Protein AF-0000000074036285 (afdb_homodimer)

pLDDT: mean 91.6, std 10.49, range [33.53, 98.56]

Foldseek 3Di:
DEEEEEALDPVVQVVCCVVVVVVVYRYHYYNHLVRSVVVDAPPHPYYHYAQDHPDHGPVNSVVVVCLQPRHRHDAAEAEEQDDDPVVQVVCVVVPHPYYDHPPDDPCVVVVVVVVRNNHDPD/DEEEEEALDPVVLVVCCVVVVVVVYRYHYYNDLVRSVVVDAPPHPYYHYAQDHPDHGPVNSVVVVCLQPRHRHDAAEAEEQDDDPVVQVVCVVVPHPYYDHPPDDPVVVVVVCVVRNNHDPD

Structure (mmCIF, N/CA/C/O backbone):
data_AF-0000000074036285-model_v1
#
loop_
_entity.id
_entity.type
_entity.pdbx_description
1 polymer 'Response regulator receiver protein'
#
loop_
_atom_site.group_PDB
_atom_site.id
_atom_site.type_symbol
_atom_site.label_atom_id
_atom_site.label_alt_id
_atom_site.label_comp_id
_atom_site.label_asym_id
_atom_site.label_entity_id
_atom_site.label_seq_id
_atom_site.pdbx_PDB_ins_code
_atom_site.Cartn_x
_atom_site.Cartn_y
_atom_site.Cartn_z
_atom_site.occupancy
_atom_site.B_iso_or_equiv
_atom_site.auth_seq_id
_atom_site.auth_comp_id
_atom_site.auth_asym_id
_atom_site.auth_atom_id
_atom_site.pdbx_PDB_model_num
ATOM 1 N N . MET A 1 1 ? 6.273 -5.953 -18.062 1 93.44 1 MET A N 1
ATOM 2 C CA . MET A 1 1 ? 6.383 -5.875 -16.609 1 93.44 1 MET A CA 1
ATOM 3 C C . MET A 1 1 ? 6.965 -7.164 -16.031 1 93.44 1 MET A C 1
ATOM 5 O O . MET A 1 1 ? 6.855 -8.227 -16.641 1 93.44 1 MET A O 1
ATOM 9 N N . ARG A 1 2 ? 7.672 -7.004 -14.945 1 95.94 2 ARG A N 1
ATOM 10 C CA . ARG A 1 2 ? 8.117 -8.156 -14.172 1 95.94 2 ARG A CA 1
ATOM 11 C C . ARG A 1 2 ? 7.117 -8.5 -13.07 1 95.94 2 ARG A C 1
ATOM 13 O O . ARG A 1 2 ? 6.836 -7.668 -12.211 1 95.94 2 ARG A O 1
ATOM 20 N N . ILE A 1 3 ? 6.555 -9.734 -13.109 1 97.94 3 ILE A N 1
ATOM 21 C CA . ILE A 1 3 ? 5.449 -10.086 -12.227 1 97.94 3 ILE A CA 1
ATOM 22 C C . ILE A 1 3 ? 5.82 -11.32 -11.406 1 97.94 3 ILE A C 1
ATOM 24 O O . ILE A 1 3 ? 6.359 -12.297 -11.945 1 97.94 3 ILE A O 1
ATOM 28 N N . LEU A 1 4 ? 5.641 -11.258 -10.141 1 98.19 4 LEU A N 1
ATOM 29 C CA . LEU A 1 4 ? 5.773 -12.422 -9.258 1 98.19 4 LEU A CA 1
ATOM 30 C C . LEU A 1 4 ? 4.406 -13.023 -8.953 1 98.19 4 LEU A C 1
ATOM 32 O O . LEU A 1 4 ? 3.566 -12.383 -8.32 1 98.19 4 LEU A O 1
ATOM 36 N N . ALA A 1 5 ? 4.172 -14.234 -9.422 1 98.56 5 ALA A N 1
ATOM 37 C CA . ALA A 1 5 ? 2.922 -14.961 -9.195 1 98.56 5 ALA A CA 1
ATOM 38 C C . ALA A 1 5 ? 3.113 -16.078 -8.18 1 98.56 5 ALA A C 1
ATOM 40 O O . ALA A 1 5 ? 3.928 -16.984 -8.383 1 98.56 5 ALA A O 1
ATOM 41 N N . VAL A 1 6 ? 2.275 -16.016 -7.129 1 98.19 6 VAL A N 1
ATOM 42 C CA . VAL A 1 6 ? 2.477 -16.906 -5.992 1 98.19 6 VAL A CA 1
ATOM 43 C C . VAL A 1 6 ? 1.205 -17.719 -5.738 1 98.19 6 VAL A C 1
ATOM 45 O O . VAL A 1 6 ? 0.151 -17.156 -5.445 1 98.19 6 VAL A O 1
ATOM 48 N N . ASP A 1 7 ? 1.34 -18.984 -5.859 1 97.81 7 ASP A N 1
ATOM 49 C CA . ASP A 1 7 ? 0.226 -19.906 -5.652 1 97.81 7 ASP A CA 1
ATOM 50 C C . ASP A 1 7 ? 0.727 -21.312 -5.391 1 97.81 7 ASP A C 1
ATOM 52 O O . ASP A 1 7 ? 1.668 -21.781 -6.039 1 97.81 7 ASP A O 1
ATOM 56 N N . ASP A 1 8 ? 0.048 -22 -4.492 1 96.44 8 ASP A N 1
ATOM 57 C CA . ASP A 1 8 ? 0.537 -23.344 -4.215 1 96.44 8 ASP A CA 1
ATOM 58 C C . ASP A 1 8 ? -0.021 -24.344 -5.223 1 96.44 8 ASP A C 1
ATOM 60 O O . ASP A 1 8 ? 0.464 -25.484 -5.316 1 96.44 8 ASP A O 1
ATOM 64 N N . SER A 1 9 ? -1.015 -24 -5.984 1 96.31 9 SER A N 1
ATOM 65 C CA . SER A 1 9 ? -1.559 -24.844 -7.043 1 96.31 9 SER A CA 1
ATOM 66 C C . SER A 1 9 ? -0.713 -24.75 -8.312 1 96.31 9 SER A C 1
ATOM 68 O O . SER A 1 9 ? -0.588 -23.672 -8.906 1 96.31 9 SER A O 1
ATOM 70 N N . VAL A 1 10 ? -0.21 -25.875 -8.703 1 97.06 10 VAL A N 1
ATOM 71 C CA . VAL A 1 10 ? 0.588 -25.938 -9.922 1 97.06 10 VAL A CA 1
ATOM 72 C C . VAL A 1 10 ? -0.24 -25.438 -11.109 1 97.06 10 VAL A C 1
ATOM 74 O O . VAL A 1 10 ? 0.247 -24.672 -11.938 1 97.06 10 VAL A O 1
ATOM 77 N N . SER A 1 11 ? -1.442 -25.922 -11.109 1 97.56 11 SER A N 1
ATOM 78 C CA . SER A 1 11 ? -2.332 -25.531 -12.203 1 97.56 11 SER A CA 1
ATOM 79 C C . SER A 1 11 ? -2.529 -24.031 -12.25 1 97.56 11 SER A C 1
ATOM 81 O O . SER A 1 11 ? -2.521 -23.422 -13.328 1 97.56 11 SER A O 1
ATOM 83 N N . MET A 1 12 ? -2.662 -23.406 -11.125 1 97.25 12 MET A N 1
ATOM 84 C CA . MET A 1 12 ? -2.883 -21.953 -11.078 1 97.25 12 MET A CA 1
ATOM 85 C C . MET A 1 12 ? -1.633 -21.203 -11.508 1 97.25 12 MET A C 1
ATOM 87 O O . MET A 1 12 ? -1.723 -20.219 -12.242 1 97.25 12 MET A O 1
ATOM 91 N N . ARG A 1 13 ? -0.497 -21.625 -11.078 1 98.06 13 ARG A N 1
ATOM 92 C CA . ARG A 1 13 ? 0.747 -20.984 -11.508 1 98.06 13 ARG A CA 1
ATOM 93 C C . ARG A 1 13 ? 0.902 -21.062 -13.023 1 98.06 13 ARG A C 1
ATOM 95 O O . ARG A 1 13 ? 1.308 -20.078 -13.656 1 98.06 13 ARG A O 1
ATOM 102 N N . GLN A 1 14 ? 0.54 -22.156 -13.555 1 98 14 GLN A N 1
ATOM 103 C CA . GLN A 1 14 ? 0.635 -22.328 -15 1 98 14 GLN A CA 1
ATOM 104 C C . GLN A 1 14 ? -0.348 -21.422 -15.734 1 98 14 GLN A C 1
ATOM 106 O O . GLN A 1 14 ? -0.009 -20.828 -16.766 1 98 14 GLN A O 1
ATOM 111 N N . THR A 1 15 ? -1.541 -21.438 -15.227 1 97.88 15 THR A N 1
ATOM 112 C CA . THR A 1 15 ? -2.562 -20.594 -15.82 1 97.88 15 THR A CA 1
ATOM 113 C C . THR A 1 15 ? -2.111 -19.125 -15.82 1 97.88 15 THR A C 1
ATOM 115 O O . THR A 1 15 ? -2.176 -18.453 -16.859 1 97.88 15 THR A O 1
ATOM 118 N N . LEU A 1 16 ? -1.632 -18.609 -14.703 1 98.25 16 LEU A N 1
ATOM 119 C CA . LEU A 1 16 ? -1.172 -17.234 -14.594 1 98.25 16 LEU A CA 1
ATOM 120 C C . LEU A 1 16 ? -0 -16.984 -15.539 1 98.25 16 LEU A C 1
ATOM 122 O O . LEU A 1 16 ? 0.048 -15.945 -16.203 1 98.25 16 LEU A O 1
ATOM 126 N N . ALA A 1 17 ? 0.918 -17.906 -15.531 1 98.19 17 ALA A N 1
ATOM 127 C CA . ALA A 1 17 ? 2.068 -17.781 -16.422 1 98.19 17 ALA A CA 1
ATOM 128 C C . ALA A 1 17 ? 1.623 -17.656 -17.875 1 98.19 17 ALA A C 1
ATOM 130 O O . ALA A 1 17 ? 2.105 -16.797 -18.609 1 98.19 17 ALA A O 1
ATOM 131 N N . MET A 1 18 ? 0.739 -18.484 -18.266 1 97.62 18 MET A N 1
ATOM 132 C CA . MET A 1 18 ? 0.256 -18.516 -19.641 1 97.62 18 MET A CA 1
ATOM 133 C C . MET A 1 18 ? -0.444 -17.203 -20 1 97.62 18 MET A C 1
ATOM 135 O O . MET A 1 18 ? -0.119 -16.562 -21 1 97.62 18 MET A O 1
ATOM 139 N N . VAL A 1 19 ? -1.366 -16.812 -19.188 1 97.38 19 VAL A N 1
ATOM 140 C CA . VAL A 1 19 ? -2.186 -15.633 -19.438 1 97.38 19 VAL A CA 1
ATOM 141 C C . VAL A 1 19 ? -1.3 -14.391 -19.469 1 97.38 19 VAL A C 1
ATOM 143 O O . VAL A 1 19 ? -1.399 -13.578 -20.406 1 97.38 19 VAL A O 1
ATOM 146 N N . LEU A 1 20 ? -0.378 -14.25 -18.547 1 98 20 LEU A N 1
ATOM 147 C CA . LEU A 1 20 ? 0.392 -13.016 -18.391 1 98 20 LEU A CA 1
ATOM 148 C C . LEU A 1 20 ? 1.557 -12.984 -19.375 1 98 20 LEU A C 1
ATOM 150 O O . LEU A 1 20 ? 1.91 -11.922 -19.891 1 98 20 LEU A O 1
ATOM 154 N N . SER A 1 21 ? 2.148 -14.133 -19.609 1 97.62 21 SER A N 1
ATOM 155 C CA . SER A 1 21 ? 3.189 -14.18 -20.625 1 97.62 21 SER A CA 1
ATOM 156 C C . SER A 1 21 ? 2.627 -13.875 -22 1 97.62 21 SER A C 1
ATOM 158 O O . SER A 1 21 ? 3.307 -13.273 -22.844 1 97.62 21 SER A O 1
ATOM 160 N N . GLY A 1 22 ? 1.417 -14.344 -22.203 1 96.62 22 GLY A N 1
ATOM 161 C CA . GLY A 1 22 ? 0.739 -14.039 -23.453 1 96.62 22 GLY A CA 1
ATOM 162 C C . GLY A 1 22 ? 0.562 -12.555 -23.688 1 96.62 22 GLY A C 1
ATOM 163 O O . GLY A 1 22 ? 0.387 -12.109 -24.828 1 96.62 22 GLY A O 1
ATOM 164 N N . GLU A 1 23 ? 0.583 -11.812 -22.641 1 95.94 23 GLU A N 1
ATOM 165 C CA . GLU A 1 23 ? 0.499 -10.352 -22.703 1 95.94 23 GLU A CA 1
ATOM 166 C C . GLU A 1 23 ? 1.887 -9.719 -22.672 1 95.94 23 GLU A C 1
ATOM 168 O O . GLU A 1 23 ? 2.02 -8.523 -22.406 1 95.94 23 GLU A O 1
ATOM 173 N N . ASN A 1 24 ? 2.906 -10.562 -22.797 1 96.62 24 ASN A N 1
ATOM 174 C CA . ASN A 1 24 ? 4.305 -10.164 -22.938 1 96.62 24 ASN A CA 1
ATOM 175 C C . ASN A 1 24 ? 4.883 -9.68 -21.609 1 96.62 24 ASN A C 1
ATOM 177 O O . ASN A 1 24 ? 5.691 -8.75 -21.594 1 96.62 24 ASN A O 1
ATOM 181 N N . HIS A 1 25 ? 4.457 -10.195 -20.516 1 97.31 25 HIS A N 1
ATOM 182 C CA . HIS A 1 25 ? 5.062 -9.938 -19.219 1 97.31 25 HIS A CA 1
ATOM 183 C C . HIS A 1 25 ? 6.094 -11.008 -18.859 1 97.31 25 HIS A C 1
ATOM 185 O O . HIS A 1 25 ? 6.031 -12.125 -19.375 1 97.31 25 HIS A O 1
ATOM 191 N N . ASP A 1 26 ? 7.074 -10.578 -18.141 1 98 26 ASP A N 1
ATOM 192 C CA . ASP A 1 26 ? 8.047 -11.5 -17.578 1 98 26 ASP A CA 1
ATOM 193 C C . ASP A 1 26 ? 7.555 -12.062 -16.234 1 98 26 ASP A C 1
ATOM 195 O O . ASP A 1 26 ? 7.578 -11.367 -15.227 1 98 26 ASP A O 1
ATOM 199 N N . VAL A 1 27 ? 7.129 -13.344 -16.266 1 98.44 27 VAL A N 1
ATOM 200 C CA . VAL A 1 27 ? 6.418 -13.898 -15.109 1 98.44 27 VAL A CA 1
ATOM 201 C C . VAL A 1 27 ? 7.332 -14.859 -14.352 1 98.44 27 VAL A C 1
ATOM 203 O O . VAL A 1 27 ? 7.922 -15.766 -14.945 1 98.44 27 VAL A O 1
ATOM 206 N N . HIS A 1 28 ? 7.508 -14.617 -13.094 1 98.56 28 HIS A N 1
ATOM 207 C CA . HIS A 1 28 ? 8.188 -15.508 -12.156 1 98.56 28 HIS A CA 1
ATOM 208 C C . HIS A 1 28 ? 7.195 -16.125 -11.18 1 98.56 28 HIS A C 1
ATOM 210 O O . HIS A 1 28 ? 6.32 -15.438 -10.648 1 98.56 28 HIS A O 1
ATOM 216 N N . VAL A 1 29 ? 7.359 -17.438 -10.938 1 98.31 29 VAL A N 1
ATOM 217 C CA . VAL A 1 29 ? 6.352 -18.125 -10.133 1 98.31 29 VAL A CA 1
ATOM 218 C C . VAL A 1 29 ? 6.992 -18.6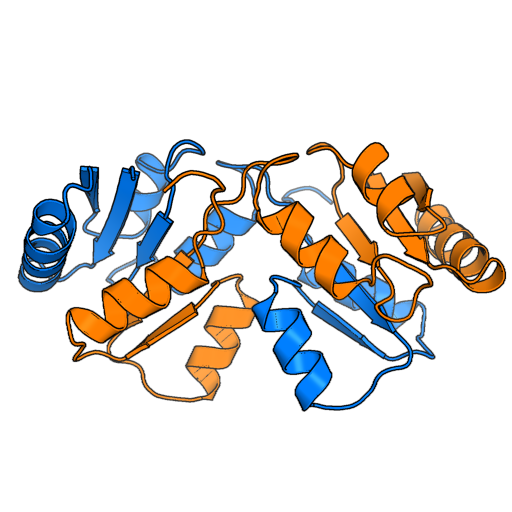56 -8.852 1 98.31 29 VAL A C 1
ATOM 220 O O . VAL A 1 29 ? 8.164 -19.031 -8.844 1 98.31 29 VAL A O 1
ATOM 223 N N . ALA A 1 30 ? 6.23 -18.641 -7.816 1 97.62 30 ALA A N 1
ATOM 224 C CA . ALA A 1 30 ? 6.594 -19.234 -6.531 1 97.62 30 ALA A CA 1
ATOM 225 C C . ALA A 1 30 ? 5.465 -20.109 -5.992 1 97.62 30 ALA A C 1
ATOM 227 O O . ALA A 1 30 ? 4.285 -19.766 -6.133 1 97.62 30 ALA A O 1
ATOM 228 N N . ALA A 1 31 ? 5.84 -21.188 -5.273 1 96.69 31 ALA A N 1
ATOM 229 C CA . ALA A 1 31 ? 4.84 -22.172 -4.863 1 96.69 31 ALA A CA 1
ATOM 230 C C . ALA A 1 31 ? 4.398 -21.938 -3.42 1 96.69 31 ALA A C 1
ATOM 232 O O . ALA A 1 31 ? 3.512 -22.625 -2.916 1 96.69 31 ALA A O 1
ATOM 233 N N . ASP A 1 32 ? 5.047 -21.016 -2.777 1 95.81 32 ASP A N 1
ATOM 234 C CA . ASP A 1 32 ? 4.676 -20.672 -1.41 1 95.81 32 ASP A CA 1
ATOM 235 C C . ASP A 1 32 ? 5.25 -19.312 -1.018 1 95.81 32 ASP A C 1
ATOM 237 O O . ASP A 1 32 ? 5.996 -18.703 -1.787 1 95.81 32 ASP A O 1
ATOM 241 N N . GLY A 1 33 ? 4.875 -18.844 0.194 1 95 33 GLY A N 1
ATOM 242 C CA . GLY A 1 33 ? 5.277 -17.516 0.667 1 95 33 GLY A CA 1
ATOM 243 C C . GLY A 1 33 ? 6.777 -17.391 0.874 1 95 33 GLY A C 1
ATOM 244 O O . GLY A 1 33 ? 7.359 -16.344 0.588 1 95 33 GLY A O 1
ATOM 245 N N . VAL A 1 34 ? 7.371 -18.469 1.38 1 94.31 34 VAL A N 1
ATOM 246 C CA . VAL A 1 34 ? 8.797 -18.453 1.668 1 94.31 34 VAL A CA 1
ATOM 247 C C . VAL A 1 34 ? 9.586 -18.297 0.368 1 94.31 34 VAL A C 1
ATOM 249 O O . VAL A 1 34 ? 10.484 -17.453 0.267 1 94.31 34 VAL A O 1
ATOM 252 N N . ALA A 1 35 ? 9.234 -19.078 -0.587 1 95.75 35 ALA A N 1
ATOM 253 C CA . ALA A 1 35 ? 9.875 -18.984 -1.896 1 95.75 35 ALA A CA 1
ATOM 254 C C . ALA A 1 35 ? 9.68 -17.609 -2.508 1 95.75 35 ALA A C 1
ATOM 256 O O . ALA A 1 35 ? 10.602 -17.031 -3.098 1 95.75 35 ALA A O 1
ATOM 257 N N . ALA A 1 36 ? 8.453 -17.062 -2.383 1 96.56 36 ALA A N 1
ATOM 258 C CA . ALA A 1 36 ? 8.133 -15.75 -2.914 1 96.56 36 ALA A CA 1
ATOM 259 C C . ALA A 1 36 ? 9 -14.672 -2.273 1 96.56 36 ALA A C 1
ATOM 261 O O . ALA A 1 36 ? 9.547 -13.812 -2.967 1 96.56 36 ALA A O 1
ATOM 262 N N . LEU A 1 37 ? 9.18 -14.75 -0.96 1 94.69 37 LEU A N 1
ATOM 263 C CA . LEU A 1 37 ? 9.969 -13.758 -0.241 1 94.69 37 LEU A CA 1
ATOM 264 C C . LEU A 1 37 ? 11.438 -13.828 -0.655 1 94.69 37 LEU A C 1
ATOM 266 O O . LEU A 1 37 ? 12.109 -12.797 -0.759 1 94.69 37 LEU A O 1
ATOM 270 N N . ASN A 1 38 ? 11.898 -15.016 -0.903 1 94.88 38 ASN A N 1
ATOM 271 C CA . ASN A 1 38 ? 13.281 -15.195 -1.339 1 94.88 38 ASN A CA 1
ATOM 272 C C . ASN A 1 38 ? 13.516 -14.602 -2.725 1 94.88 38 ASN A C 1
ATOM 274 O O . ASN A 1 38 ? 14.609 -14.117 -3.02 1 94.88 38 ASN A O 1
ATOM 278 N N . MET A 1 39 ? 12.5 -14.578 -3.516 1 96.25 39 MET A N 1
ATOM 279 C CA . MET A 1 39 ? 12.602 -14.086 -4.887 1 96.25 39 MET A CA 1
ATOM 280 C C . MET A 1 39 ? 12.344 -12.586 -4.945 1 96.25 39 MET A C 1
ATOM 282 O O . MET A 1 39 ? 12.766 -11.914 -5.887 1 96.25 39 MET A O 1
ATOM 286 N N . MET A 1 40 ? 11.641 -12.039 -3.965 1 94.25 40 MET A N 1
ATOM 287 C CA . MET A 1 40 ? 11.094 -10.688 -3.98 1 94.25 40 MET A CA 1
ATOM 288 C C . MET A 1 40 ? 12.219 -9.648 -4.039 1 94.25 40 MET A C 1
ATOM 290 O O . MET A 1 40 ? 13.227 -9.781 -3.34 1 94.25 40 MET A O 1
ATOM 294 N N . ASP A 1 41 ? 12.062 -8.719 -4.887 1 92.19 41 ASP A N 1
ATOM 295 C CA . ASP A 1 41 ? 12.883 -7.512 -4.875 1 92.19 41 ASP A CA 1
ATOM 296 C C . ASP A 1 41 ? 12.109 -6.32 -5.434 1 92.19 41 ASP A C 1
ATOM 298 O O . ASP A 1 41 ? 10.969 -6.461 -5.871 1 92.19 41 ASP A O 1
ATOM 302 N N . CYS A 1 42 ? 12.672 -5.152 -5.441 1 87.06 42 CYS A N 1
ATOM 303 C CA . CYS A 1 42 ? 11.953 -3.924 -5.758 1 87.06 42 CYS A CA 1
ATOM 304 C C . CYS A 1 42 ? 11.828 -3.738 -7.266 1 87.06 42 CYS A C 1
ATOM 306 O O . CYS A 1 42 ? 11.211 -2.777 -7.73 1 87.06 42 CYS A O 1
ATOM 308 N N . ALA A 1 43 ? 12.375 -4.711 -7.953 1 90.5 43 ALA A N 1
ATOM 309 C CA . ALA A 1 43 ? 12.32 -4.594 -9.406 1 90.5 43 ALA A CA 1
ATOM 310 C C . ALA A 1 43 ? 11.016 -5.176 -9.953 1 90.5 43 ALA A C 1
ATOM 312 O O . ALA A 1 43 ? 10.664 -4.953 -11.109 1 90.5 43 ALA A O 1
ATOM 313 N N . PHE A 1 44 ? 10.289 -5.922 -9.156 1 94.44 44 PHE A N 1
ATOM 314 C CA . PHE A 1 44 ? 8.992 -6.406 -9.594 1 94.44 44 PHE A CA 1
ATOM 315 C C . PHE A 1 44 ? 8 -5.258 -9.742 1 94.44 44 PHE A C 1
ATOM 317 O O . PHE A 1 44 ? 7.977 -4.344 -8.906 1 94.44 44 PHE A O 1
ATOM 324 N N . ASP A 1 45 ? 7.219 -5.395 -10.734 1 92.56 45 ASP A N 1
ATOM 325 C CA . ASP A 1 45 ? 6.207 -4.375 -11 1 92.56 45 ASP A CA 1
ATOM 326 C C . ASP A 1 45 ? 4.883 -4.727 -10.32 1 92.56 45 ASP A C 1
ATOM 328 O O . ASP A 1 45 ? 4.031 -3.855 -10.117 1 92.56 45 ASP A O 1
ATOM 332 N N . LEU A 1 46 ? 4.762 -5.984 -10.023 1 96 46 LEU A N 1
ATOM 333 C CA . LEU A 1 46 ? 3.498 -6.488 -9.5 1 96 46 LEU A CA 1
ATOM 334 C C . LEU A 1 46 ? 3.688 -7.852 -8.844 1 96 46 LEU A C 1
ATOM 336 O O . LEU A 1 46 ? 4.43 -8.695 -9.359 1 96 46 LEU A O 1
ATOM 340 N N . VAL A 1 47 ? 2.998 -8.016 -7.746 1 97.06 47 VAL A N 1
ATOM 341 C CA . VAL A 1 47 ? 2.881 -9.328 -7.125 1 97.06 47 VAL A CA 1
ATOM 342 C C . VAL A 1 47 ? 1.425 -9.789 -7.16 1 97.06 47 VAL A C 1
ATOM 344 O O . VAL A 1 47 ? 0.515 -9.008 -6.867 1 97.06 47 VAL A O 1
ATOM 347 N N . ILE A 1 48 ? 1.195 -11.008 -7.598 1 98.31 48 ILE A N 1
ATOM 348 C CA . ILE A 1 48 ? -0.101 -11.672 -7.5 1 98.31 48 ILE A CA 1
ATOM 349 C C . ILE A 1 48 ? 0.009 -12.883 -6.586 1 98.31 48 ILE A C 1
ATOM 351 O O . ILE A 1 48 ? 0.83 -13.773 -6.82 1 98.31 48 ILE A O 1
ATOM 355 N N . THR A 1 49 ? -0.846 -12.898 -5.527 1 98 49 THR A N 1
ATOM 356 C CA . THR A 1 49 ? -0.653 -13.984 -4.57 1 98 49 THR A CA 1
ATOM 357 C C . THR A 1 49 ? -1.995 -14.555 -4.121 1 98 49 THR A C 1
ATOM 359 O O . THR A 1 49 ? -2.967 -13.812 -3.957 1 98 49 THR A O 1
ATOM 362 N N . ASP A 1 50 ? -2.053 -15.859 -3.943 1 97.5 50 ASP A N 1
ATOM 363 C CA . ASP A 1 50 ? -3.141 -16.516 -3.223 1 97.5 50 ASP A CA 1
ATOM 364 C C . ASP A 1 50 ? -3.004 -16.312 -1.716 1 97.5 50 ASP A C 1
ATOM 366 O O . ASP A 1 50 ? -1.919 -15.992 -1.224 1 97.5 50 ASP A O 1
ATOM 370 N N . ILE A 1 51 ? -4.055 -16.438 -0.99 1 94.75 51 ILE A N 1
ATOM 371 C CA . ILE A 1 51 ? -3.939 -16.359 0.462 1 94.75 51 ILE A CA 1
ATOM 372 C C . ILE A 1 51 ? -3.945 -17.781 1.052 1 94.75 51 ILE A C 1
ATOM 374 O O . ILE A 1 51 ? -3.402 -18 2.135 1 94.75 51 ILE A O 1
ATOM 378 N N . ASN A 1 52 ? -4.594 -18.734 0.355 1 93.38 52 ASN A N 1
ATOM 379 C CA . ASN A 1 52 ? -4.695 -20.109 0.84 1 93.38 52 ASN A CA 1
ATOM 380 C C . ASN A 1 52 ? -3.518 -20.969 0.37 1 93.38 52 ASN A C 1
ATOM 382 O O . ASN A 1 52 ? -3.623 -21.688 -0.625 1 93.38 52 ASN A O 1
ATOM 386 N N . MET A 1 53 ? -2.439 -20.891 1.037 1 93.12 53 MET A N 1
ATOM 387 C CA . MET A 1 53 ? -1.259 -21.688 0.722 1 93.12 53 MET A CA 1
ATOM 388 C C . MET A 1 53 ? -0.731 -22.391 1.967 1 93.12 53 MET A C 1
ATOM 390 O O . MET A 1 53 ? -0.984 -21.953 3.09 1 93.12 53 MET A O 1
ATOM 394 N N . ALA A 1 54 ? -0.094 -23.453 1.695 1 85.44 54 ALA A N 1
ATOM 395 C CA . ALA A 1 54 ? 0.51 -24.172 2.809 1 85.44 54 ALA A CA 1
ATOM 396 C C . ALA A 1 54 ? 1.647 -23.375 3.436 1 85.44 54 ALA A C 1
ATOM 398 O O . ALA A 1 54 ? 2.424 -22.719 2.725 1 85.44 54 ALA A O 1
ATOM 399 N N . GLY A 1 55 ? 1.714 -23.438 4.816 1 83.81 55 GLY A N 1
ATOM 400 C CA . GLY A 1 55 ? 2.764 -22.703 5.496 1 83.81 55 GLY A CA 1
ATOM 401 C C . GLY A 1 55 ? 2.424 -21.234 5.699 1 83.81 55 GLY A C 1
ATOM 402 O O . GLY A 1 55 ? 1.38 -20.906 6.27 1 83.81 55 GLY A O 1
ATOM 403 N N . MET A 1 56 ? 3.369 -20.391 5.168 1 79.31 56 MET A N 1
ATOM 404 C CA . MET A 1 56 ? 3.086 -18.953 5.188 1 79.31 56 MET A CA 1
ATOM 405 C C . MET A 1 56 ? 1.947 -18.609 4.23 1 79.31 56 MET A C 1
ATOM 407 O O . MET A 1 56 ? 2.057 -18.828 3.025 1 79.31 56 MET A O 1
ATOM 411 N N . ASP A 1 57 ? 0.917 -18.062 4.902 1 85.5 57 ASP A N 1
ATOM 412 C CA . ASP A 1 57 ? -0.215 -17.766 4.027 1 85.5 57 ASP A CA 1
ATOM 413 C C . ASP A 1 57 ? -0.026 -16.438 3.303 1 85.5 57 ASP A C 1
ATOM 415 O O . ASP A 1 57 ? 0.927 -15.703 3.576 1 85.5 57 ASP A O 1
ATOM 419 N N . GLY A 1 58 ? -0.815 -16.219 2.283 1 91.88 58 GLY A N 1
ATOM 420 C CA . GLY A 1 58 ? -0.695 -15.055 1.411 1 91.88 58 GLY A CA 1
ATOM 421 C C . GLY A 1 58 ? -0.806 -13.734 2.15 1 91.88 58 GLY A C 1
ATOM 422 O O . GLY A 1 58 ? -0.21 -12.734 1.742 1 91.88 58 GLY A O 1
ATOM 423 N N . LEU A 1 59 ? -1.556 -13.742 3.303 1 92.31 59 LEU A N 1
ATOM 424 C CA . LEU A 1 59 ? -1.677 -12.531 4.098 1 92.31 59 LEU A CA 1
ATOM 425 C C . LEU A 1 59 ? -0.36 -12.203 4.793 1 92.31 59 LEU A C 1
ATOM 427 O O . LEU A 1 59 ? 0.044 -11.039 4.852 1 92.31 59 LEU A O 1
ATOM 431 N N . GLU A 1 60 ? 0.217 -13.188 5.32 1 92.62 60 GLU A N 1
ATOM 432 C CA . GLU A 1 60 ? 1.522 -12.992 5.945 1 92.62 60 GLU A CA 1
ATOM 433 C C . GLU A 1 60 ? 2.559 -12.523 4.93 1 92.62 60 GLU A C 1
ATOM 435 O O . GLU A 1 60 ? 3.402 -11.68 5.242 1 92.62 60 GLU A O 1
ATOM 440 N N . LEU A 1 61 ? 2.508 -13.078 3.717 1 94 61 LEU A N 1
ATOM 441 C CA . LEU A 1 61 ? 3.396 -12.641 2.646 1 94 61 LEU A CA 1
ATOM 442 C C . LEU A 1 61 ? 3.234 -11.148 2.385 1 94 61 LEU A C 1
ATOM 444 O O . LEU A 1 61 ? 4.223 -10.414 2.311 1 94 61 LEU A O 1
ATOM 448 N N . VAL A 1 62 ? 1.999 -10.688 2.287 1 93.19 62 VAL A N 1
ATOM 449 C CA . VAL A 1 62 ? 1.706 -9.281 2.047 1 93.19 62 VAL A CA 1
ATOM 450 C C . VAL A 1 62 ? 2.291 -8.43 3.172 1 93.19 62 VAL A C 1
ATOM 452 O O . VAL A 1 62 ? 2.975 -7.434 2.918 1 93.19 62 VAL A O 1
ATOM 455 N N . ARG A 1 63 ? 2.074 -8.906 4.387 1 90.25 63 ARG A N 1
ATOM 456 C CA . ARG A 1 63 ? 2.564 -8.172 5.543 1 90.25 63 ARG A CA 1
ATOM 457 C C . ARG A 1 63 ? 4.086 -8.062 5.523 1 90.25 63 ARG A C 1
ATOM 459 O O . ARG A 1 63 ? 4.645 -7.012 5.84 1 90.25 63 ARG A O 1
ATOM 466 N N . ARG A 1 64 ? 4.73 -9.086 5.176 1 90.38 64 ARG A N 1
ATOM 467 C CA . ARG A 1 64 ? 6.191 -9.109 5.148 1 90.38 64 ARG A CA 1
ATOM 468 C C . ARG A 1 64 ? 6.73 -8.188 4.062 1 90.38 64 ARG A C 1
ATOM 470 O O . ARG A 1 64 ? 7.734 -7.5 4.262 1 90.38 64 ARG A O 1
ATOM 477 N N . ILE A 1 65 ? 6.086 -8.164 2.938 1 91.25 65 ILE A N 1
ATOM 478 C CA . ILE A 1 65 ? 6.496 -7.262 1.87 1 91.25 65 ILE A CA 1
ATOM 479 C C . ILE A 1 65 ? 6.328 -5.812 2.326 1 91.25 65 ILE A C 1
ATOM 481 O O . ILE A 1 65 ? 7.211 -4.98 2.109 1 91.25 65 ILE A O 1
ATOM 485 N N . ARG A 1 66 ? 5.227 -5.555 3.02 1 90.31 66 ARG A N 1
ATOM 486 C CA . ARG A 1 66 ? 4.906 -4.191 3.439 1 90.31 66 ARG A CA 1
ATOM 487 C C . ARG A 1 66 ? 5.711 -3.797 4.672 1 90.31 66 ARG A C 1
ATOM 489 O O . ARG A 1 66 ? 5.781 -2.615 5.02 1 90.31 66 ARG A O 1
ATOM 496 N N . ALA A 1 67 ? 6.305 -4.797 5.312 1 84.94 67 ALA A N 1
ATOM 497 C CA . ALA A 1 67 ? 7.211 -4.484 6.414 1 84.94 67 ALA A CA 1
ATOM 498 C C . ALA A 1 67 ? 8.461 -3.762 5.91 1 84.94 67 ALA A C 1
ATOM 500 O O . ALA A 1 67 ? 9.172 -3.119 6.684 1 84.94 67 ALA A O 1
ATOM 501 N N . GLY A 1 68 ? 8.766 -3.855 4.539 1 79.12 68 GLY A N 1
ATOM 502 C CA . GLY A 1 68 ? 9.742 -2.988 3.904 1 79.12 68 GLY A CA 1
ATOM 503 C C . GLY A 1 68 ? 11.148 -3.562 3.912 1 79.12 68 GLY A C 1
ATOM 504 O O . GLY A 1 68 ? 12.109 -2.883 3.535 1 79.12 68 GLY A O 1
ATOM 505 N N . ASP A 1 69 ? 11.273 -4.789 4.375 1 76.25 69 ASP A N 1
ATOM 506 C CA . ASP A 1 69 ? 12.609 -5.375 4.465 1 76.25 69 ASP A CA 1
ATOM 507 C C . ASP A 1 69 ? 13.211 -5.59 3.076 1 76.25 69 ASP A C 1
ATOM 509 O O . ASP A 1 69 ? 14.406 -5.391 2.875 1 76.25 69 ASP A O 1
ATOM 513 N N . VAL A 1 70 ? 12.32 -5.898 2.18 1 78.62 70 VAL A N 1
ATOM 514 C CA . VAL A 1 70 ? 12.812 -6.191 0.838 1 78.62 70 VAL A CA 1
ATOM 515 C C . VAL A 1 70 ? 12.766 -4.93 -0.019 1 78.62 70 VAL A C 1
ATOM 517 O O . VAL A 1 70 ? 13.742 -4.59 -0.691 1 78.62 70 VAL A O 1
ATOM 520 N N . CYS A 1 71 ? 11.617 -4.262 -0.004 1 81.19 71 CYS A N 1
ATOM 521 C CA . CYS A 1 71 ? 11.398 -2.988 -0.682 1 81.19 71 CYS A CA 1
ATOM 522 C C . CYS A 1 71 ? 10.82 -1.953 0.275 1 81.19 71 CYS A C 1
ATOM 524 O O . CYS A 1 71 ? 9.875 -2.24 1.008 1 81.19 71 CYS A O 1
ATOM 526 N N . PRO A 1 72 ? 11.414 -0.818 0.153 1 79.69 72 PRO A N 1
ATOM 527 C CA . PRO A 1 72 ? 10.883 0.199 1.066 1 79.69 72 PRO A CA 1
ATOM 528 C C . PRO A 1 72 ? 9.391 0.441 0.879 1 79.69 72 PRO A C 1
ATOM 530 O O . PRO A 1 72 ? 8.883 0.355 -0.241 1 79.69 72 PRO A O 1
ATOM 533 N N . TYR A 1 73 ? 8.758 0.604 1.92 1 86.62 73 TYR A N 1
ATOM 534 C CA . TYR A 1 73 ? 7.336 0.925 1.974 1 86.62 73 TYR A CA 1
ATOM 535 C C . TYR A 1 73 ? 7.055 1.982 3.035 1 86.62 73 TYR A C 1
ATOM 537 O O . TYR A 1 73 ? 7.449 1.828 4.191 1 86.62 73 TYR A O 1
ATOM 545 N N . VAL A 1 74 ? 6.48 3.061 2.508 1 90.56 74 VAL A N 1
ATOM 546 C CA . VAL A 1 74 ? 6.145 4.121 3.451 1 90.56 74 VAL A CA 1
ATOM 547 C C . VAL A 1 74 ? 4.641 4.125 3.713 1 90.56 74 VAL A C 1
ATOM 549 O O . VAL A 1 74 ? 3.852 4.48 2.832 1 90.56 74 VAL A O 1
ATOM 552 N N . PRO A 1 75 ? 4.164 3.766 4.941 1 92.88 75 PRO A N 1
ATOM 553 C CA . PRO A 1 75 ? 2.734 3.861 5.246 1 92.88 75 PRO A CA 1
ATOM 554 C C . PRO A 1 75 ? 2.207 5.293 5.16 1 92.88 75 PRO A C 1
ATOM 556 O O . PRO A 1 75 ? 2.939 6.242 5.449 1 92.88 75 PRO A O 1
ATOM 559 N N . ILE A 1 76 ? 0.955 5.402 4.711 1 95.25 76 ILE A N 1
ATOM 560 C CA . ILE A 1 76 ? 0.305 6.703 4.613 1 95.25 76 ILE A CA 1
ATOM 561 C C . ILE A 1 76 ? -0.986 6.699 5.426 1 95.25 76 ILE A C 1
ATOM 563 O O . ILE A 1 76 ? -1.884 5.891 5.176 1 95.25 76 ILE A O 1
ATOM 567 N N . ILE A 1 77 ? -1.091 7.559 6.398 1 97.12 77 ILE A N 1
ATOM 568 C CA . ILE A 1 77 ? -2.326 7.777 7.145 1 97.12 77 ILE A CA 1
ATOM 569 C C . ILE A 1 77 ? -3.025 9.031 6.621 1 97.12 77 ILE A C 1
ATOM 571 O O . ILE A 1 77 ? -2.445 10.117 6.625 1 97.12 77 ILE A O 1
ATOM 575 N N . ILE A 1 78 ? -4.223 8.875 6.227 1 97.62 78 ILE A N 1
ATOM 576 C CA . ILE A 1 78 ? -5.035 10.039 5.906 1 97.62 78 ILE A CA 1
ATOM 577 C C . ILE A 1 78 ? -5.723 10.547 7.172 1 97.62 78 ILE A C 1
ATOM 579 O O . ILE A 1 78 ? -6.391 9.781 7.875 1 97.62 78 ILE A O 1
ATOM 583 N N . LEU A 1 79 ? -5.48 11.742 7.523 1 98.12 79 LEU A N 1
ATOM 584 C CA . LEU A 1 79 ? -6.078 12.453 8.648 1 98.12 79 LEU A CA 1
ATOM 585 C C . LEU A 1 79 ? -6.91 13.633 8.172 1 98.12 79 LEU A C 1
ATOM 587 O O . LEU A 1 79 ? -6.359 14.656 7.758 1 98.12 79 LEU A O 1
ATOM 591 N N . THR A 1 80 ? -8.234 13.5 8.289 1 97.5 80 THR A N 1
ATOM 592 C CA . THR A 1 80 ? -9.078 14.461 7.586 1 97.5 80 THR A CA 1
ATOM 593 C C . THR A 1 80 ? -10.398 14.656 8.32 1 97.5 80 THR A C 1
ATOM 595 O O . THR A 1 80 ? -10.734 13.891 9.227 1 97.5 80 THR A O 1
ATOM 598 N N . THR A 1 81 ? -11.094 15.711 7.93 1 95.81 81 THR A N 1
ATOM 599 C CA . THR A 1 81 ? -12.414 15.969 8.477 1 95.81 81 THR A CA 1
ATOM 600 C C . THR A 1 81 ? -13.469 15.117 7.77 1 95.81 81 THR A C 1
ATOM 602 O O . THR A 1 81 ? -14.602 14.992 8.25 1 95.81 81 THR A O 1
ATOM 605 N N . GLU A 1 82 ? -13.117 14.516 6.676 1 94.75 82 GLU A N 1
ATOM 606 C CA . GLU A 1 82 ? -14.039 13.688 5.91 1 94.75 82 GLU A CA 1
ATOM 607 C C . GLU A 1 82 ? -14.367 12.391 6.645 1 94.75 82 GLU A C 1
ATOM 609 O O . GLU A 1 82 ? -13.469 11.633 7.012 1 94.75 82 GLU A O 1
ATOM 614 N N . SER A 1 83 ? -15.703 12.141 6.773 1 93.31 83 SER A N 1
ATOM 615 C CA . SER A 1 83 ? -16.094 10.969 7.559 1 93.31 83 SER A CA 1
ATOM 616 C C . SER A 1 83 ? -16.906 9.992 6.719 1 93.31 83 SER A C 1
ATOM 618 O O . SER A 1 83 ? -17.281 8.914 7.195 1 93.31 83 SER A O 1
ATOM 620 N N . GLY A 1 84 ? -17.109 10.344 5.516 1 94.31 84 GLY A N 1
ATOM 621 C CA . GLY A 1 84 ? -17.922 9.484 4.664 1 94.31 84 GLY A CA 1
ATOM 622 C C . GLY A 1 84 ? -17.234 8.188 4.281 1 94.31 84 GLY A C 1
ATOM 623 O O . GLY A 1 84 ? -16.031 8.188 3.994 1 94.31 84 GLY A O 1
ATOM 624 N N . ALA A 1 85 ? -18.047 7.109 4.156 1 92.38 85 ALA A N 1
ATOM 625 C CA . ALA A 1 85 ? -17.516 5.785 3.826 1 92.38 85 ALA A CA 1
ATOM 626 C C . ALA A 1 85 ? -16.953 5.758 2.408 1 92.38 85 ALA A C 1
ATOM 628 O O . ALA A 1 85 ? -15.945 5.098 2.146 1 92.38 85 ALA A O 1
ATOM 629 N N . GLU A 1 86 ? -17.594 6.43 1.585 1 92.12 86 GLU A N 1
ATOM 630 C CA . GLU A 1 86 ? -17.172 6.445 0.188 1 92.12 86 GLU A CA 1
ATOM 631 C C . GLU A 1 86 ? -15.797 7.09 0.032 1 92.12 86 GLU A C 1
ATOM 633 O O . GLU A 1 86 ? -14.938 6.566 -0.675 1 92.12 86 GLU A O 1
ATOM 638 N N . LYS A 1 87 ? -15.594 8.195 0.684 1 92.31 87 LYS A N 1
ATOM 639 C CA . LYS A 1 87 ? -14.305 8.875 0.622 1 92.31 87 LYS A CA 1
ATOM 640 C C . LYS A 1 87 ? -13.203 8.016 1.244 1 92.31 87 LYS A C 1
ATOM 642 O O . LYS A 1 87 ? -12.086 7.957 0.725 1 92.31 87 LYS A O 1
ATOM 647 N N . LYS A 1 88 ? -13.539 7.426 2.305 1 92.56 88 LYS A N 1
ATOM 648 C CA . LYS A 1 88 ? -12.594 6.523 2.945 1 92.56 88 LYS A CA 1
ATOM 649 C C . LYS A 1 88 ? -12.18 5.398 2.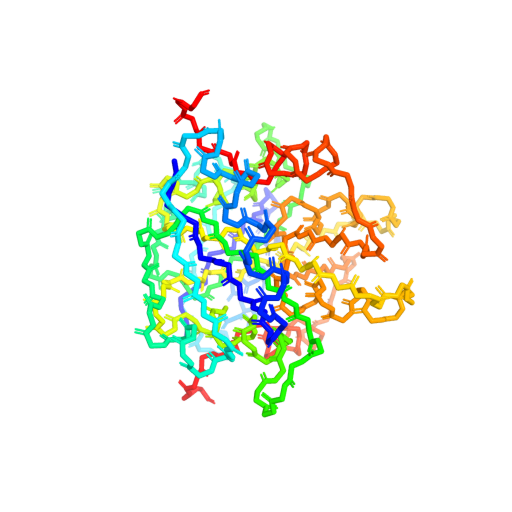004 1 92.56 88 LYS A C 1
ATOM 651 O O . LYS A 1 88 ? -10.992 5.09 1.873 1 92.56 88 LYS A O 1
ATOM 656 N N . ARG A 1 89 ? -13.164 4.801 1.323 1 87.12 89 ARG A N 1
ATOM 657 C CA . ARG A 1 89 ? -12.875 3.732 0.371 1 87.12 89 ARG A CA 1
ATOM 658 C C . ARG A 1 89 ? -11.969 4.227 -0.752 1 87.12 89 ARG A C 1
ATOM 660 O O . ARG A 1 89 ? -11.047 3.523 -1.161 1 87.12 89 ARG A O 1
ATOM 667 N N . GLU A 1 90 ? -12.258 5.34 -1.183 1 88.38 90 GLU A N 1
ATOM 668 C CA . GLU A 1 90 ? -11.445 5.941 -2.236 1 88.38 90 GLU A CA 1
ATOM 669 C C . GLU A 1 90 ? -10 6.129 -1.781 1 88.38 90 GLU A C 1
ATOM 671 O O . GLU A 1 90 ? -9.062 5.859 -2.539 1 88.38 90 GLU A O 1
ATOM 676 N N . GLY A 1 91 ? -9.836 6.586 -0.56 1 91.25 91 GLY A N 1
ATOM 677 C CA . GLY A 1 91 ? -8.508 6.77 -0.002 1 91.25 91 GLY A CA 1
ATOM 678 C C . GLY A 1 91 ? -7.727 5.473 0.12 1 91.25 91 GLY A C 1
ATOM 679 O O . GLY A 1 91 ? -6.547 5.418 -0.233 1 91.25 91 GLY A O 1
ATOM 680 N N . MET A 1 92 ? -8.398 4.477 0.562 1 88.25 92 MET A N 1
ATOM 681 C CA . MET A 1 92 ? -7.77 3.164 0.703 1 88.25 92 MET A CA 1
ATOM 682 C C . MET A 1 92 ? -7.398 2.588 -0.66 1 88.25 92 MET A C 1
ATOM 684 O O . MET A 1 92 ? -6.305 2.053 -0.836 1 88.25 92 MET A O 1
ATOM 688 N N . ARG A 1 93 ? -8.266 2.82 -1.607 1 82.94 93 ARG A N 1
ATOM 689 C CA . ARG A 1 93 ? -8.023 2.352 -2.967 1 82.94 93 ARG A CA 1
ATOM 690 C C . ARG A 1 93 ? -6.844 3.082 -3.596 1 82.94 93 ARG A C 1
ATOM 692 O O . ARG A 1 93 ? -6.102 2.506 -4.395 1 82.94 93 ARG A O 1
ATOM 699 N N . ALA A 1 94 ? -6.676 4.293 -3.217 1 85.88 94 ALA A N 1
ATOM 700 C CA . ALA A 1 94 ? -5.574 5.098 -3.742 1 85.88 94 ALA A CA 1
ATOM 701 C C . ALA A 1 94 ? -4.238 4.617 -3.186 1 85.88 94 ALA A C 1
ATOM 703 O O . ALA A 1 94 ? -3.18 4.934 -3.736 1 85.88 94 ALA A O 1
ATOM 704 N N . GLY A 1 95 ? -4.324 3.842 -2.025 1 88.44 95 GLY A N 1
ATOM 705 C CA . GLY A 1 95 ? -3.098 3.275 -1.49 1 88.44 95 GLY A CA 1
ATOM 706 C C . GLY A 1 95 ? -2.811 3.715 -0.067 1 88.44 95 GLY A C 1
ATOM 707 O O . GLY A 1 95 ? -1.724 3.463 0.458 1 88.44 95 GLY A O 1
ATOM 708 N N . ALA A 1 96 ? -3.775 4.449 0.517 1 92.81 96 ALA A N 1
ATOM 709 C CA . ALA A 1 96 ? -3.59 4.785 1.927 1 92.81 96 ALA A CA 1
ATOM 710 C C . ALA A 1 96 ? -3.598 3.527 2.793 1 92.81 96 ALA A C 1
ATOM 712 O O . ALA A 1 96 ? -4.277 2.551 2.473 1 92.81 96 ALA A O 1
ATOM 713 N N . THR A 1 97 ? -2.848 3.621 3.871 1 90.62 97 THR A N 1
ATOM 714 C CA . THR A 1 97 ? -2.73 2.473 4.762 1 90.62 97 THR A CA 1
ATOM 715 C C . THR A 1 97 ? -3.799 2.523 5.852 1 90.62 97 THR A C 1
ATOM 717 O O . THR A 1 97 ? -4.242 1.482 6.344 1 90.62 97 THR A O 1
ATOM 720 N N . ALA A 1 98 ? -4.168 3.758 6.203 1 93 98 ALA A N 1
ATOM 721 C CA . ALA A 1 98 ? -5.168 3.967 7.25 1 93 98 ALA A CA 1
ATOM 722 C C . ALA A 1 98 ? -5.863 5.316 7.078 1 93 98 ALA A C 1
ATOM 724 O O . ALA A 1 98 ? -5.422 6.156 6.293 1 93 98 ALA A O 1
ATOM 725 N N . TRP A 1 99 ? -7.008 5.398 7.871 1 95.88 99 TRP A N 1
ATOM 726 C CA . TRP A 1 99 ? -7.848 6.59 7.836 1 95.88 99 TRP A CA 1
ATOM 727 C C . TRP A 1 99 ? -8.25 7.016 9.242 1 95.88 99 TRP A C 1
ATOM 729 O O . TRP A 1 99 ? -8.703 6.188 10.047 1 95.88 99 TRP A O 1
ATOM 739 N N . ILE A 1 100 ? -7.996 8.305 9.547 1 97.31 100 ILE A N 1
ATOM 740 C CA . ILE A 1 100 ? -8.43 8.883 10.812 1 97.31 100 ILE A CA 1
ATOM 741 C C . ILE A 1 100 ? -9.273 10.133 10.539 1 97.31 100 ILE A C 1
ATOM 743 O O . ILE A 1 100 ? -8.852 11.023 9.797 1 97.31 100 ILE A O 1
ATOM 747 N N . THR A 1 101 ? -10.398 10.195 11.219 1 97.75 101 THR A N 1
ATOM 748 C CA . THR A 1 101 ? -11.258 11.367 11.07 1 97.75 101 THR A CA 1
ATOM 749 C C . THR A 1 101 ? -10.961 12.398 12.148 1 97.75 101 THR A C 1
ATOM 751 O O . THR A 1 101 ? -10.758 12.047 13.312 1 97.75 101 THR A O 1
ATOM 754 N N . LYS A 1 102 ? -10.805 13.648 11.711 1 96.69 102 LYS A N 1
ATOM 755 C CA . LYS A 1 102 ? -10.695 14.773 12.641 1 96.69 102 LYS A CA 1
ATOM 756 C C . LYS A 1 102 ? -12.039 15.086 13.281 1 96.69 102 LYS A C 1
ATOM 758 O O . LYS A 1 102 ? -13.086 14.977 12.641 1 96.69 102 LYS A O 1
ATOM 763 N N . PRO A 1 103 ? -12.156 15.5 14.516 1 96.62 103 PRO A N 1
ATOM 764 C CA . PRO A 1 103 ? -11.008 15.617 15.414 1 96.62 103 PRO A CA 1
ATOM 765 C C . PRO A 1 103 ? -10.469 14.266 15.875 1 96.62 103 PRO A C 1
ATOM 767 O O . PRO A 1 103 ? -11.18 13.258 15.805 1 96.62 103 PRO A O 1
ATOM 770 N N . PHE A 1 104 ? -9.156 14.297 16.25 1 96.94 104 PHE A N 1
ATOM 771 C CA . PHE A 1 104 ? -8.531 13.047 16.688 1 96.94 104 PHE A CA 1
ATOM 772 C C . PHE A 1 104 ? -7.93 13.203 18.078 1 96.94 104 PHE A C 1
ATOM 774 O O . PHE A 1 104 ? -7.719 14.32 18.547 1 96.94 104 PHE A O 1
ATOM 781 N N . SER A 1 105 ? -7.695 12.078 18.688 1 97.5 105 SER A N 1
ATOM 782 C CA . SER A 1 105 ? -6.949 12.055 19.953 1 97.5 105 SER A CA 1
ATOM 783 C C . SER A 1 105 ? -5.516 11.594 19.734 1 97.5 105 SER A C 1
ATOM 785 O O . SER A 1 105 ? -5.238 10.82 18.812 1 97.5 105 SER A O 1
ATOM 787 N N . LYS A 1 106 ? -4.754 12.031 20.641 1 96.56 106 LYS A N 1
ATOM 788 C CA . LYS A 1 106 ? -3.363 11.586 20.609 1 96.56 106 LYS A CA 1
ATOM 789 C C . LYS A 1 106 ? -3.268 10.062 20.641 1 96.56 106 LYS A C 1
ATOM 791 O O . LYS A 1 106 ? -2.523 9.469 19.875 1 96.56 106 LYS A O 1
ATOM 796 N N . ASP A 1 107 ? -4.051 9.422 21.453 1 97 107 ASP A N 1
ATOM 797 C CA . ASP A 1 107 ? -4.027 7.969 21.609 1 97 107 ASP A CA 1
ATOM 798 C C . ASP A 1 107 ? -4.441 7.266 20.312 1 97 107 ASP A C 1
ATOM 800 O O . ASP A 1 107 ? -3.848 6.258 19.938 1 97 107 ASP A O 1
ATOM 804 N N . LEU A 1 108 ? -5.426 7.777 19.719 1 97.44 108 LEU A N 1
ATOM 805 C CA . LEU A 1 108 ? -5.887 7.195 18.469 1 97.44 108 LEU A CA 1
ATOM 806 C C . LEU A 1 108 ? -4.801 7.273 17.391 1 97.44 108 LEU A C 1
ATOM 808 O O . LEU A 1 108 ? -4.512 6.281 16.719 1 97.44 108 LEU A O 1
ATOM 812 N N . LEU A 1 109 ? -4.188 8.453 17.281 1 97.81 109 LEU A N 1
ATOM 813 C CA . LEU A 1 109 ? -3.152 8.656 16.281 1 97.81 109 LEU A CA 1
ATOM 814 C C . LEU A 1 109 ? -1.967 7.727 16.531 1 97.81 109 LEU A C 1
ATOM 816 O O . LEU A 1 109 ? -1.531 7.016 15.617 1 97.81 109 LEU A O 1
ATOM 820 N N . LEU A 1 110 ? -1.506 7.676 17.75 1 96.06 110 LEU A N 1
ATOM 821 C CA . LEU A 1 110 ? -0.349 6.855 18.078 1 96.06 110 LEU A CA 1
ATOM 822 C C . LEU A 1 110 ? -0.673 5.375 17.938 1 96.06 110 LEU A C 1
ATOM 824 O O . LEU A 1 110 ? 0.173 4.586 17.5 1 96.06 110 LEU A O 1
ATOM 828 N N . GLY A 1 111 ? -1.909 5.023 18.328 1 94.75 111 GLY A N 1
ATOM 829 C CA . GLY A 1 111 ? -2.34 3.646 18.141 1 94.75 111 GLY A CA 1
ATOM 830 C C . GLY A 1 111 ? -2.373 3.219 16.688 1 94.75 111 GLY A C 1
ATOM 831 O O . GLY A 1 111 ? -1.969 2.104 16.359 1 94.75 111 GLY A O 1
ATOM 832 N N . THR A 1 112 ? -2.863 4.086 15.836 1 94.81 112 THR A N 1
ATOM 833 C CA . THR A 1 112 ? -2.916 3.803 14.406 1 94.81 112 THR A CA 1
ATOM 834 C C . THR A 1 112 ? -1.51 3.689 13.828 1 94.81 112 THR A C 1
ATOM 836 O O . THR A 1 112 ? -1.228 2.781 13.047 1 94.81 112 THR A O 1
ATOM 839 N N . MET A 1 113 ? -0.606 4.59 14.258 1 94.81 113 MET A N 1
ATOM 840 C CA . MET A 1 113 ? 0.783 4.559 13.812 1 94.81 113 MET A CA 1
ATOM 841 C C . MET A 1 113 ? 1.439 3.229 14.164 1 94.81 113 MET A C 1
ATOM 843 O O . MET A 1 113 ? 2.146 2.641 13.344 1 94.81 113 MET A O 1
ATOM 847 N N . ALA A 1 114 ? 1.176 2.744 15.328 1 89.62 114 ALA A N 1
ATOM 848 C CA . ALA A 1 114 ? 1.763 1.492 15.797 1 89.62 114 ALA A CA 1
ATOM 849 C C . ALA A 1 114 ? 1.289 0.314 14.953 1 89.62 114 ALA A C 1
ATOM 851 O O . ALA A 1 114 ? 2.029 -0.651 14.75 1 89.62 114 ALA A O 1
ATOM 852 N N . LYS A 1 115 ? 0.113 0.422 14.445 1 86.88 115 LYS A N 1
ATOM 853 C CA . LYS A 1 115 ? -0.476 -0.665 13.664 1 86.88 115 LYS A CA 1
ATOM 854 C C . LYS A 1 115 ? 0.084 -0.691 12.242 1 86.88 115 LYS A C 1
ATOM 856 O O . LYS A 1 115 ? 0.181 -1.755 11.633 1 86.88 115 LYS A O 1
ATOM 861 N N . VAL A 1 116 ? 0.426 0.472 11.742 1 87.69 116 VAL A N 1
ATOM 862 C CA . VAL A 1 116 ? 0.724 0.509 10.32 1 87.69 116 VAL A CA 1
ATOM 863 C C . VAL A 1 116 ? 2.236 0.509 10.102 1 87.69 116 VAL A C 1
ATOM 865 O O . VAL A 1 116 ? 2.719 0.152 9.031 1 87.69 116 VAL A O 1
ATOM 868 N N . VAL A 1 117 ? 3.018 0.983 11.086 1 83.94 117 VAL A N 1
ATOM 869 C CA . VAL A 1 117 ? 4.473 0.977 10.961 1 83.94 117 VAL A CA 1
ATOM 870 C C . VAL A 1 117 ? 5.027 -0.344 11.492 1 83.94 117 VAL A C 1
ATOM 872 O O . VAL A 1 117 ? 4.879 -0.659 12.672 1 83.94 117 VAL A O 1
ATOM 875 N N . HIS A 1 118 ? 5.285 -1.289 10.578 1 67.94 118 HIS A N 1
ATOM 876 C CA . HIS A 1 118 ? 5.766 -2.615 10.953 1 67.94 118 HIS A CA 1
ATOM 877 C C . HIS A 1 118 ? 7.273 -2.613 11.164 1 67.94 118 HIS A C 1
ATOM 879 O O . HIS A 1 118 ? 7.891 -3.674 11.297 1 67.94 118 HIS A O 1
ATOM 885 N N . ARG A 1 119 ? 7.887 -1.63 11.336 1 55.12 119 ARG A N 1
ATOM 886 C CA . ARG A 1 119 ? 9.336 -1.745 11.438 1 55.12 119 ARG A CA 1
ATOM 887 C C . ARG A 1 119 ? 9.742 -2.48 12.711 1 55.12 119 ARG A C 1
ATOM 889 O O . ARG A 1 119 ? 9.148 -2.268 13.773 1 55.12 119 ARG A O 1
ATOM 896 N N . GLU A 1 120 ? 10.227 -3.697 12.523 1 45.25 120 GLU A N 1
ATOM 897 C CA . GLU A 1 120 ? 10.984 -4.426 13.539 1 45.25 120 GLU A CA 1
ATOM 898 C C . GLU A 1 120 ? 12.039 -3.535 14.18 1 45.25 120 GLU A C 1
ATOM 900 O O . GLU A 1 120 ? 12.672 -2.723 13.5 1 45.25 120 GLU A O 1
ATOM 905 N N . GLY A 1 121 ? 11.867 -2.93 15.484 1 40.62 121 GLY A N 1
ATOM 906 C CA . GLY A 1 121 ? 12.766 -2.344 16.469 1 40.62 121 GLY A CA 1
ATOM 907 C C . GLY A 1 121 ? 12.203 -1.092 17.109 1 40.62 121 GLY A C 1
ATOM 908 O O . GLY A 1 121 ? 12.938 -0.335 17.75 1 40.62 121 GLY A O 1
ATOM 909 N N . LEU A 1 122 ? 11.016 -0.67 16.703 1 34.12 122 LEU A N 1
ATOM 910 C CA . LEU A 1 122 ? 10.656 0.336 17.703 1 34.12 122 LEU A CA 1
ATOM 911 C C . LEU A 1 122 ? 10.078 -0.317 18.953 1 34.12 122 LEU A C 1
ATOM 913 O O . LEU A 1 122 ? 9.391 -1.336 18.859 1 34.12 122 LEU A O 1
ATOM 917 N N . MET B 1 1 ? 11.289 7.941 14.492 1 93.44 1 MET B N 1
ATOM 918 C CA . MET B 1 1 ? 10.844 7.828 13.102 1 93.44 1 MET B CA 1
ATOM 919 C C . MET B 1 1 ? 10.875 9.188 12.406 1 93.44 1 MET B C 1
ATOM 921 O O . MET B 1 1 ? 10.781 10.227 13.062 1 93.44 1 MET B O 1
ATOM 925 N N . ARG B 1 2 ? 11.133 9.148 11.133 1 95.94 2 ARG B N 1
ATOM 926 C CA . ARG B 1 2 ? 10.984 10.336 10.297 1 95.94 2 ARG B CA 1
ATOM 927 C C . ARG B 1 2 ? 9.594 10.406 9.68 1 95.94 2 ARG B C 1
ATOM 929 O O . ARG B 1 2 ? 9.188 9.5 8.953 1 95.94 2 ARG B O 1
ATOM 936 N N . ILE B 1 3 ? 8.828 11.492 9.992 1 97.94 3 ILE B N 1
ATOM 937 C CA . ILE B 1 3 ? 7.422 11.562 9.617 1 97.94 3 ILE B CA 1
ATOM 938 C C . ILE B 1 3 ? 7.176 12.812 8.773 1 97.94 3 ILE B C 1
ATOM 940 O O . ILE B 1 3 ? 7.664 13.898 9.102 1 97.94 3 ILE B O 1
ATOM 944 N N . LEU B 1 4 ? 6.543 12.664 7.664 1 98.19 4 LEU B N 1
ATOM 945 C CA . LEU B 1 4 ? 6.078 13.781 6.855 1 98.19 4 LEU B CA 1
ATOM 946 C C . LEU B 1 4 ? 4.605 14.07 7.125 1 98.19 4 LEU B C 1
ATOM 948 O O . LEU B 1 4 ? 3.74 13.242 6.836 1 98.19 4 LEU B O 1
ATOM 952 N N . ALA B 1 5 ? 4.32 15.227 7.703 1 98.56 5 ALA B N 1
ATOM 953 C CA . ALA B 1 5 ? 2.961 15.656 8.008 1 98.56 5 ALA B CA 1
ATOM 954 C C . ALA B 1 5 ? 2.502 16.75 7.043 1 98.56 5 ALA B C 1
ATOM 956 O O . ALA B 1 5 ? 3.123 17.812 6.957 1 98.56 5 ALA B O 1
ATOM 957 N N . VAL B 1 6 ? 1.361 16.453 6.391 1 98.19 6 VAL B N 1
ATOM 958 C CA . VAL B 1 6 ? 0.917 17.328 5.309 1 98.19 6 VAL B CA 1
ATOM 959 C C . VAL B 1 6 ? -0.493 17.844 5.602 1 98.19 6 VAL B C 1
ATOM 961 O O . VAL B 1 6 ? -1.434 17.047 5.711 1 98.19 6 VAL B O 1
ATOM 964 N N . ASP B 1 7 ? -0.598 19.109 5.715 1 97.88 7 ASP B N 1
ATOM 965 C CA . ASP B 1 7 ? -1.872 19.766 5.992 1 97.88 7 ASP B CA 1
ATOM 966 C C . ASP B 1 7 ? -1.822 21.25 5.625 1 97.88 7 ASP B C 1
ATOM 968 O O . ASP B 1 7 ? -0.825 21.922 5.883 1 97.88 7 ASP B O 1
ATOM 972 N N . ASP B 1 8 ? -2.922 21.734 5.078 1 96.5 8 ASP B N 1
ATOM 973 C CA . ASP B 1 8 ? -2.871 23.141 4.695 1 96.5 8 ASP B CA 1
ATOM 974 C C . ASP B 1 8 ? -3.195 24.047 5.883 1 96.5 8 ASP B C 1
ATOM 976 O O . ASP B 1 8 ? -2.979 25.25 5.828 1 96.5 8 ASP B O 1
ATOM 980 N N . SER B 1 9 ? -3.717 23.516 6.957 1 96.25 9 SER B N 1
ATOM 981 C CA . SER B 1 9 ? -3.977 24.266 8.18 1 96.25 9 SER B CA 1
ATOM 982 C C . SER B 1 9 ? -2.711 24.406 9.023 1 96.25 9 SER B C 1
ATOM 984 O O . SER B 1 9 ? -2.15 23.406 9.484 1 96.25 9 SER B O 1
ATOM 986 N N . VAL B 1 10 ? -2.334 25.625 9.234 1 97 10 VAL B N 1
ATOM 987 C CA . VAL B 1 10 ? -1.161 25.891 10.055 1 97 10 VAL B CA 1
ATOM 988 C C . VAL B 1 10 ? -1.349 25.281 11.445 1 97 10 VAL B C 1
ATOM 990 O O . VAL B 1 10 ? -0.43 24.672 11.984 1 97 10 VAL B O 1
ATOM 993 N N . SER B 1 11 ? -2.531 25.5 11.93 1 97.5 11 SER B N 1
ATOM 994 C CA . SER B 1 11 ? -2.83 24.984 13.266 1 97.5 11 SER B CA 1
ATOM 995 C C . SER B 1 11 ? -2.672 23.469 13.32 1 97.5 11 SER B C 1
ATOM 997 O O . SER B 1 11 ? -2.127 22.938 14.281 1 97.5 11 SER B O 1
ATOM 999 N N . MET B 1 12 ? -3.094 22.781 12.312 1 97.25 12 MET B N 1
ATOM 1000 C CA . MET B 1 12 ? -3.01 21.328 12.289 1 97.25 12 MET B CA 1
ATOM 1001 C C . MET B 1 12 ? -1.561 20.859 12.172 1 97.25 12 MET B C 1
ATOM 1003 O O . MET B 1 12 ? -1.155 19.906 12.836 1 97.25 12 MET B O 1
ATOM 1007 N N . ARG B 1 13 ? -0.798 21.5 11.352 1 98.06 13 ARG B N 1
ATOM 1008 C CA . ARG B 1 13 ? 0.618 21.156 11.242 1 98.06 13 ARG B CA 1
ATOM 1009 C C . ARG B 1 13 ? 1.324 21.328 12.586 1 98.06 13 ARG B C 1
ATOM 1011 O O . ARG B 1 13 ? 2.139 20.484 12.969 1 98.06 13 ARG B O 1
ATOM 1018 N N . GLN B 1 14 ? 0.977 22.344 13.266 1 98 14 GLN B N 1
ATOM 1019 C CA . GLN B 1 14 ? 1.581 22.594 14.57 1 98 14 GLN B CA 1
ATOM 1020 C C . GLN B 1 14 ? 1.168 21.531 15.578 1 98 14 GLN B C 1
ATOM 1022 O O . GLN B 1 14 ? 1.992 21.062 16.359 1 98 14 GLN B O 1
ATOM 1027 N N . THR B 1 15 ? -0.107 21.266 15.578 1 97.94 15 THR B N 1
ATOM 1028 C CA . THR B 1 15 ? -0.619 20.234 16.484 1 97.94 15 THR B CA 1
ATOM 1029 C C . THR B 1 15 ? 0.094 18.906 16.234 1 97.94 15 THR B C 1
ATOM 1031 O O . THR B 1 15 ? 0.572 18.281 17.188 1 97.94 15 THR B O 1
ATOM 1034 N N . LEU B 1 16 ? 0.207 18.469 15 1 98.25 16 LEU B N 1
ATOM 1035 C CA . LEU B 1 16 ? 0.868 17.219 14.664 1 98.25 16 LEU B CA 1
ATOM 1036 C C . LEU B 1 16 ? 2.338 17.25 15.07 1 98.25 16 LEU B C 1
ATOM 1038 O O . LEU B 1 16 ? 2.854 16.266 15.625 1 98.25 16 LEU B O 1
ATOM 1042 N N . ALA B 1 17 ? 2.965 18.344 14.75 1 98.12 17 ALA B N 1
ATOM 1043 C CA . ALA B 1 17 ? 4.367 18.5 15.125 1 98.12 17 ALA B CA 1
ATOM 1044 C C . ALA B 1 17 ? 4.551 18.344 16.641 1 98.12 17 ALA B C 1
ATOM 1046 O O . ALA B 1 17 ? 5.445 17.641 17.094 1 98.12 17 ALA B O 1
ATOM 1047 N N . MET B 1 18 ? 3.729 19 17.375 1 97.62 18 MET B N 1
ATOM 1048 C CA . MET B 1 18 ? 3.82 18.969 18.828 1 97.62 18 MET B CA 1
ATOM 1049 C C . MET B 1 18 ? 3.604 17.562 19.359 1 97.62 18 MET B C 1
ATOM 1051 O O . MET B 1 18 ? 4.418 17.047 20.141 1 97.62 18 MET B O 1
ATOM 1055 N N . VAL B 1 19 ? 2.549 16.953 18.938 1 97.44 19 VAL B N 1
ATOM 1056 C CA . VAL B 1 19 ? 2.156 15.633 19.438 1 97.44 19 VAL B CA 1
ATOM 1057 C C . VAL B 1 19 ? 3.232 14.609 19.078 1 97.44 19 VAL B C 1
ATOM 1059 O O . VAL B 1 19 ? 3.67 13.836 19.938 1 97.44 19 VAL B O 1
ATOM 1062 N N . LEU B 1 20 ? 3.738 14.633 17.875 1 98 20 LEU B N 1
ATOM 1063 C CA . LEU B 1 20 ? 4.633 13.586 17.375 1 98 20 LEU B CA 1
ATOM 1064 C C . LEU B 1 20 ? 6.062 13.844 17.844 1 98 20 LEU B C 1
ATOM 1066 O O . LEU B 1 20 ? 6.805 12.898 18.125 1 98 20 LEU B O 1
ATOM 1070 N N . SER B 1 21 ? 6.445 15.094 17.875 1 97.62 21 SER B N 1
ATOM 1071 C CA . SER B 1 21 ? 7.762 15.406 18.422 1 97.62 21 SER B CA 1
ATOM 1072 C C . SER B 1 21 ? 7.855 15.039 19.891 1 97.62 21 SER B C 1
ATOM 1074 O O . SER B 1 21 ? 8.914 14.641 20.375 1 97.62 21 SER B O 1
ATOM 1076 N N . GLY B 1 22 ? 6.742 15.242 20.562 1 96.62 22 GLY B N 1
ATOM 1077 C CA . GLY B 1 22 ? 6.68 14.852 21.969 1 96.62 22 GLY B CA 1
ATOM 1078 C C . GLY B 1 22 ? 6.926 13.367 22.172 1 96.62 22 GLY B C 1
ATOM 1079 O O . GLY B 1 22 ? 7.301 12.953 23.281 1 96.62 22 GLY B O 1
ATOM 1080 N N . GLU B 1 23 ? 6.691 12.617 21.156 1 95.94 23 GLU B N 1
ATOM 1081 C CA . GLU B 1 23 ? 6.953 11.18 21.188 1 95.94 23 GLU B CA 1
ATOM 1082 C C . GLU B 1 23 ? 8.328 10.852 20.594 1 95.94 23 GLU B C 1
ATOM 1084 O O . GLU B 1 23 ? 8.602 9.703 20.25 1 95.94 23 GLU B O 1
ATOM 1089 N N . ASN B 1 24 ? 9.102 11.898 20.375 1 96.62 24 ASN B N 1
ATOM 1090 C CA . ASN B 1 24 ? 10.5 11.82 19.938 1 96.62 24 ASN B CA 1
ATOM 1091 C C . ASN B 1 24 ? 10.609 11.414 18.469 1 96.62 24 ASN B C 1
ATOM 1093 O O . ASN B 1 24 ? 11.523 10.68 18.094 1 96.62 24 ASN B O 1
ATOM 1097 N N . HIS B 1 25 ? 9.703 11.797 17.656 1 97.31 25 HIS B N 1
ATOM 1098 C CA . HIS B 1 25 ? 9.797 11.625 16.203 1 97.31 25 HIS B CA 1
ATOM 1099 C C . HIS B 1 25 ? 10.359 12.875 15.539 1 97.31 25 HIS B C 1
ATOM 1101 O O . HIS B 1 25 ? 10.258 13.977 16.078 1 97.31 25 HIS B O 1
ATOM 1107 N N . ASP B 1 26 ? 11.047 12.641 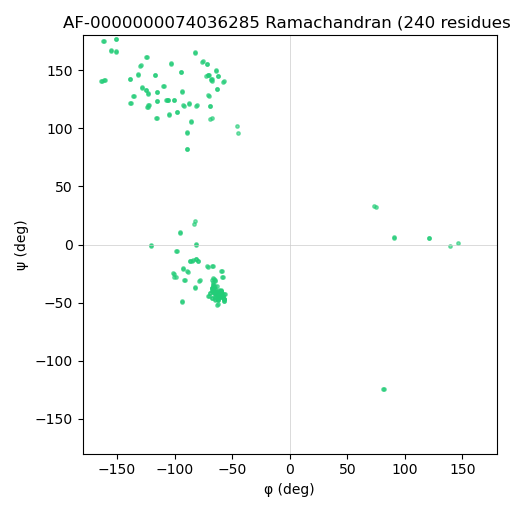14.477 1 98 26 ASP B N 1
ATOM 1108 C CA . ASP B 1 26 ? 11.508 13.727 13.617 1 98 26 ASP B CA 1
ATOM 1109 C C . ASP B 1 26 ? 10.43 14.109 12.602 1 98 26 ASP B C 1
ATOM 1111 O O . ASP B 1 26 ? 10.203 13.398 11.625 1 98 26 ASP B O 1
ATOM 1115 N N . VAL B 1 27 ? 9.789 15.273 12.82 1 98.44 27 VAL B N 1
ATOM 1116 C CA . VAL B 1 27 ? 8.594 15.617 12.062 1 98.44 27 VAL B CA 1
ATOM 11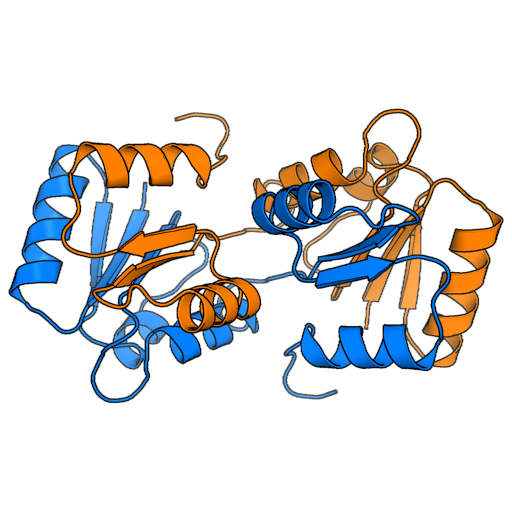17 C C . VAL B 1 27 ? 8.922 16.719 11.055 1 98.44 27 VAL B C 1
ATOM 1119 O O . VAL B 1 27 ? 9.484 17.75 11.414 1 98.44 27 VAL B O 1
ATOM 1122 N N . HIS B 1 28 ? 8.641 16.469 9.82 1 98.56 28 HIS B N 1
ATOM 1123 C CA . HIS B 1 28 ? 8.703 17.438 8.734 1 98.56 28 HIS B CA 1
ATOM 1124 C C . HIS B 1 28 ? 7.312 17.797 8.234 1 98.56 28 HIS B C 1
ATOM 1126 O O . HIS B 1 28 ? 6.469 16.922 8.055 1 98.56 28 HIS B O 1
ATOM 1132 N N . VAL B 1 29 ? 7.09 19.094 8.016 1 98.38 29 VAL B N 1
ATOM 1133 C CA . VAL B 1 29 ? 5.73 19.516 7.684 1 98.38 29 VAL B CA 1
ATOM 1134 C C . VAL B 1 29 ? 5.699 20.109 6.281 1 98.38 29 VAL B C 1
ATOM 1136 O O . VAL B 1 29 ? 6.672 20.734 5.84 1 98.38 29 VAL B O 1
ATOM 1139 N N . ALA B 1 30 ? 4.621 19.891 5.621 1 97.62 30 ALA B N 1
ATOM 1140 C CA . ALA B 1 30 ? 4.324 20.484 4.324 1 97.62 30 ALA B CA 1
ATOM 1141 C C . ALA B 1 30 ? 2.918 21.078 4.301 1 97.62 30 ALA B C 1
ATOM 1143 O O . ALA B 1 30 ? 1.985 20.5 4.863 1 97.62 30 ALA B O 1
ATOM 1144 N N . ALA B 1 31 ? 2.756 22.203 3.551 1 96.69 31 ALA B N 1
ATOM 1145 C CA . ALA B 1 31 ? 1.49 22.922 3.6 1 96.69 31 ALA B CA 1
ATOM 1146 C C . ALA B 1 31 ? 0.593 22.547 2.424 1 96.69 31 ALA B C 1
ATOM 1148 O O . ALA B 1 31 ? -0.543 23.016 2.328 1 96.69 31 ALA B O 1
ATOM 1149 N N . ASP B 1 32 ? 1.129 21.766 1.537 1 95.88 32 ASP B N 1
ATOM 1150 C CA . ASP B 1 32 ? 0.345 21.281 0.402 1 95.88 32 ASP B CA 1
ATOM 1151 C C . ASP B 1 32 ? 0.996 20.062 -0.24 1 95.88 32 ASP B C 1
ATOM 1153 O O . ASP B 1 32 ? 2.09 19.656 0.157 1 95.88 32 ASP B O 1
ATOM 1157 N N . GLY B 1 33 ? 0.288 19.484 -1.24 1 95.06 33 GLY B N 1
ATOM 1158 C CA . GLY B 1 33 ? 0.745 18.266 -1.889 1 95.06 33 GLY B CA 1
ATOM 1159 C C . GLY B 1 33 ? 2.041 18.438 -2.658 1 95.06 33 GLY B C 1
ATOM 1160 O O . GLY B 1 33 ? 2.896 17.562 -2.662 1 95.06 33 GLY B O 1
ATOM 1161 N N . VAL B 1 34 ? 2.16 19.594 -3.309 1 94.38 34 VAL B N 1
ATOM 1162 C CA . VAL B 1 34 ? 3.34 19.859 -4.121 1 94.38 34 VAL B CA 1
ATOM 1163 C C . VAL B 1 34 ? 4.578 19.938 -3.23 1 94.38 34 VAL B C 1
ATOM 1165 O O . VAL B 1 34 ? 5.598 19.312 -3.518 1 94.38 34 VAL B O 1
ATOM 1168 N N . ALA B 1 35 ? 4.465 20.656 -2.18 1 95.69 35 ALA B N 1
ATOM 1169 C CA . ALA B 1 35 ? 5.562 20.75 -1.223 1 95.69 35 ALA B CA 1
ATOM 1170 C C . ALA B 1 35 ? 5.906 19.391 -0.644 1 95.69 35 ALA B C 1
ATOM 1172 O O . ALA B 1 35 ? 7.082 19.047 -0.485 1 95.69 35 ALA B O 1
ATOM 1173 N N . ALA B 1 36 ? 4.863 18.609 -0.304 1 96.56 36 ALA B N 1
ATOM 1174 C CA . ALA B 1 36 ? 5.055 17.281 0.25 1 96.56 36 ALA B CA 1
ATOM 1175 C C . ALA B 1 36 ? 5.82 16.391 -0.726 1 96.56 36 ALA B C 1
ATOM 1177 O O . ALA B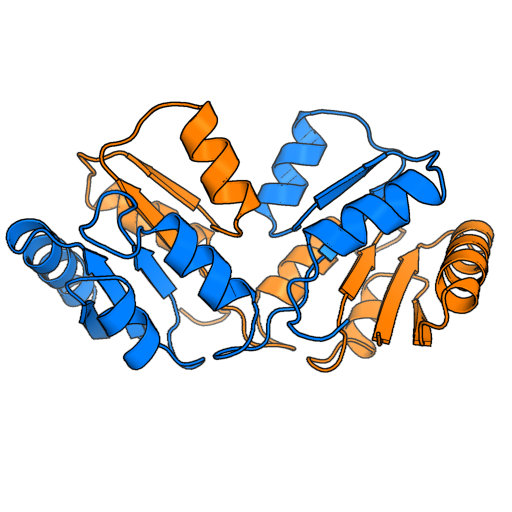 1 36 ? 6.754 15.688 -0.334 1 96.56 36 ALA B O 1
ATOM 1178 N N . LEU B 1 37 ? 5.461 16.438 -2.002 1 94.75 37 LEU B N 1
ATOM 1179 C CA . LEU B 1 37 ? 6.102 15.609 -3.014 1 94.75 37 LEU B CA 1
ATOM 1180 C C . LEU B 1 37 ? 7.562 16 -3.193 1 94.75 37 LEU B C 1
ATOM 1182 O O . LEU B 1 37 ? 8.422 15.141 -3.4 1 94.75 37 LEU B O 1
ATOM 1186 N N . ASN B 1 38 ? 7.828 17.266 -3.094 1 94.94 38 ASN B N 1
ATOM 1187 C CA . ASN B 1 38 ? 9.195 17.766 -3.215 1 94.94 38 ASN B CA 1
ATOM 1188 C C . ASN B 1 38 ? 10.07 17.281 -2.055 1 94.94 38 ASN B C 1
ATOM 1190 O O . ASN B 1 38 ? 11.266 17.047 -2.225 1 94.94 38 ASN B O 1
ATOM 1194 N N . MET B 1 39 ? 9.461 17.078 -0.931 1 96.31 39 MET B N 1
ATOM 1195 C CA . MET B 1 39 ? 10.188 16.672 0.271 1 96.31 39 MET B CA 1
ATOM 1196 C C . MET B 1 39 ? 10.297 15.156 0.356 1 96.31 39 MET B C 1
ATOM 1198 O O . MET B 1 39 ? 11.18 14.633 1.029 1 96.31 39 MET B O 1
ATOM 1202 N N . MET B 1 40 ? 9.398 14.445 -0.3 1 94.31 40 MET B N 1
ATOM 1203 C CA . MET B 1 40 ? 9.203 13.008 -0.137 1 94.31 40 MET B CA 1
ATOM 1204 C C . MET B 1 40 ? 10.453 12.234 -0.557 1 94.31 40 MET B C 1
ATOM 1206 O O . MET B 1 40 ? 11.07 12.555 -1.577 1 94.31 40 MET B O 1
ATOM 1210 N N . ASP B 1 41 ? 10.836 11.32 0.252 1 92.12 41 ASP B N 1
ATOM 1211 C CA . ASP B 1 41 ? 11.828 10.32 -0.123 1 92.12 41 ASP B CA 1
ATOM 1212 C C . ASP B 1 41 ? 11.602 9.016 0.633 1 92.12 41 ASP B C 1
ATOM 1214 O O . ASP B 1 41 ? 10.711 8.93 1.482 1 92.12 41 ASP B O 1
ATOM 1218 N N . CYS B 1 42 ? 12.359 7.988 0.376 1 87 42 CYS B N 1
ATOM 1219 C CA . CYS B 1 42 ? 12.102 6.648 0.888 1 87 42 CYS B CA 1
ATOM 1220 C C . CYS B 1 42 ? 12.602 6.504 2.318 1 87 42 CYS B C 1
ATOM 1222 O O . CYS B 1 42 ? 12.422 5.453 2.939 1 87 42 CYS B O 1
ATOM 1224 N N . ALA B 1 43 ? 13.156 7.605 2.787 1 90.38 43 ALA B N 1
ATOM 1225 C CA . ALA B 1 43 ? 13.68 7.535 4.148 1 90.38 43 ALA B CA 1
ATOM 1226 C C . ALA B 1 43 ? 12.586 7.848 5.172 1 90.38 43 ALA B C 1
ATOM 1228 O O . ALA B 1 43 ? 12.766 7.602 6.367 1 90.38 43 ALA B O 1
ATOM 1229 N N . PHE B 1 44 ? 11.484 8.383 4.738 1 94.44 44 PHE B N 1
ATOM 1230 C CA . PHE B 1 44 ? 10.383 8.602 5.664 1 94.44 44 PHE B CA 1
ATOM 1231 C C . PHE B 1 44 ? 9.789 7.277 6.125 1 94.44 44 PHE B C 1
ATOM 1233 O O . PHE B 1 44 ? 9.641 6.348 5.332 1 94.44 44 PHE B O 1
ATOM 1240 N N . ASP B 1 45 ? 9.438 7.297 7.352 1 92.5 45 ASP B N 1
ATOM 1241 C CA . ASP B 1 45 ? 8.852 6.098 7.938 1 92.5 45 ASP B CA 1
ATOM 1242 C C . ASP B 1 45 ? 7.324 6.129 7.84 1 92.5 45 ASP B C 1
ATOM 1244 O O . ASP B 1 45 ? 6.668 5.094 7.953 1 92.5 45 ASP B O 1
ATOM 1248 N N . LEU B 1 46 ? 6.832 7.32 7.66 1 95.94 46 LEU B N 1
ATOM 1249 C CA . LEU B 1 46 ? 5.387 7.52 7.684 1 95.94 46 LEU B CA 1
ATOM 1250 C C . LEU B 1 46 ? 5.016 8.867 7.066 1 95.94 46 LEU B C 1
ATOM 1252 O O . LEU B 1 46 ? 5.703 9.867 7.281 1 95.94 46 LEU B O 1
ATOM 1256 N N . VAL B 1 47 ? 3.939 8.836 6.332 1 97.06 47 VAL B N 1
ATOM 1257 C CA . VAL B 1 47 ? 3.314 10.07 5.863 1 97.06 47 VAL B CA 1
ATOM 1258 C C . VAL B 1 47 ? 1.923 10.211 6.477 1 97.06 47 VAL B C 1
ATOM 1260 O O . VAL B 1 47 ? 1.158 9.242 6.523 1 97.06 47 VAL B O 1
ATOM 1263 N N . ILE B 1 48 ? 1.627 11.367 7.02 1 98.38 48 ILE B N 1
ATOM 1264 C CA . ILE B 1 48 ? 0.285 11.734 7.457 1 98.38 48 ILE B CA 1
ATOM 1265 C C . ILE B 1 48 ? -0.225 12.906 6.625 1 98.38 48 ILE B C 1
ATOM 1267 O O . ILE B 1 48 ? 0.416 13.961 6.566 1 98.38 48 ILE B O 1
ATOM 1271 N N . THR B 1 49 ? -1.403 12.688 5.984 1 98 49 THR B N 1
ATOM 1272 C CA . THR B 1 49 ? -1.827 13.75 5.078 1 98 49 THR B CA 1
ATOM 1273 C C . THR B 1 49 ? -3.326 14.008 5.207 1 98 49 THR B C 1
ATOM 1275 O O . THR B 1 49 ? -4.105 13.07 5.395 1 98 49 THR B O 1
ATOM 1278 N N . ASP B 1 50 ? -3.721 15.273 5.109 1 97.5 50 ASP B N 1
ATOM 1279 C CA . ASP B 1 50 ? -5.113 15.648 4.895 1 97.5 50 ASP B CA 1
ATOM 1280 C C . ASP B 1 50 ? -5.527 15.422 3.441 1 97.5 50 ASP B C 1
ATOM 1282 O O . ASP B 1 50 ? -4.676 15.352 2.553 1 97.5 50 ASP B O 1
ATOM 1286 N N . ILE B 1 51 ? -6.785 15.266 3.189 1 94.81 51 ILE B N 1
ATOM 1287 C CA . ILE B 1 51 ? -7.227 15.156 1.802 1 94.81 51 ILE B CA 1
ATOM 1288 C C . ILE B 1 51 ? -7.746 16.516 1.321 1 94.81 51 ILE B C 1
ATOM 1290 O O . ILE B 1 51 ? -7.715 16.812 0.124 1 94.81 51 ILE B O 1
ATOM 1294 N N . ASN B 1 52 ? -8.273 17.359 2.258 1 93.38 52 ASN B N 1
ATOM 1295 C CA . ASN B 1 52 ? -8.844 18.656 1.907 1 93.38 52 ASN B CA 1
ATOM 1296 C C . ASN B 1 52 ? -7.781 19.75 1.923 1 93.38 52 ASN B C 1
ATOM 1298 O O . ASN B 1 52 ? -7.652 20.484 2.908 1 93.38 52 ASN B O 1
ATOM 1302 N N . MET B 1 53 ? -7.039 19.875 0.886 1 93.12 53 MET B N 1
ATOM 1303 C CA . MET B 1 53 ? -6.031 20.922 0.755 1 93.12 53 MET B CA 1
ATOM 1304 C C . MET B 1 53 ? -6.188 21.672 -0.565 1 93.12 53 MET B C 1
ATOM 1306 O O . MET B 1 53 ? -6.762 21.141 -1.518 1 93.12 53 MET B O 1
ATOM 1310 N N . ALA B 1 54 ? -5.73 22.844 -0.516 1 85.56 54 ALA B N 1
ATOM 1311 C CA . ALA B 1 54 ? -5.77 23.641 -1.744 1 85.56 54 ALA B CA 1
ATOM 1312 C C . ALA B 1 54 ? -4.812 23.078 -2.789 1 85.56 54 ALA B C 1
ATOM 1314 O O . ALA B 1 54 ? -3.703 22.656 -2.457 1 85.56 54 ALA B O 1
ATOM 1315 N N . GLY B 1 55 ? -5.309 23.125 -4.105 1 84.06 55 GLY B N 1
ATOM 1316 C CA . GLY B 1 55 ? -4.465 22.594 -5.164 1 84.06 55 GLY B CA 1
ATOM 1317 C C . GLY B 1 55 ? -4.535 21.094 -5.289 1 84.06 55 GLY B C 1
ATOM 1318 O O . GLY B 1 55 ? -5.621 20.516 -5.434 1 84.06 55 GLY B O 1
ATOM 1319 N N . MET B 1 56 ? -3.285 20.469 -5.188 1 80.5 56 MET B N 1
ATOM 1320 C CA . MET B 1 56 ? -3.244 19.016 -5.16 1 80.5 56 MET B CA 1
ATOM 1321 C C . MET B 1 56 ? -3.826 18.469 -3.859 1 80.5 56 MET B C 1
ATOM 1323 O O . MET B 1 56 ? -3.311 18.766 -2.777 1 80.5 56 MET B O 1
ATOM 1327 N N . ASP B 1 57 ? -4.898 17.688 -4.09 1 85.94 57 ASP B N 1
ATOM 1328 C CA . ASP B 1 57 ? -5.523 17.203 -2.867 1 85.94 57 ASP B CA 1
ATOM 1329 C C . ASP B 1 57 ? -4.789 15.969 -2.33 1 85.94 57 ASP B C 1
ATOM 1331 O O . ASP B 1 57 ? -3.891 15.445 -2.984 1 85.94 57 ASP B O 1
ATOM 1335 N N . GLY B 1 58 ? -5.078 15.633 -1.098 1 92.12 58 GLY B N 1
ATOM 1336 C CA . GLY B 1 58 ? -4.387 14.57 -0.394 1 92.12 58 GLY B CA 1
ATOM 1337 C C . GLY B 1 58 ? -4.496 13.227 -1.091 1 92.12 58 GLY B C 1
ATOM 1338 O O . GLY B 1 58 ? -3.594 12.391 -0.986 1 92.12 58 GLY B O 1
ATOM 1339 N N . LEU B 1 59 ? -5.609 13.016 -1.852 1 92.62 59 LEU B N 1
ATOM 1340 C CA . LEU B 1 59 ? -5.77 11.773 -2.592 1 92.62 59 LEU B CA 1
ATOM 1341 C C . LEU B 1 59 ? -4.785 11.703 -3.754 1 92.62 59 LEU B C 1
ATOM 1343 O O . LEU B 1 59 ? -4.195 10.648 -4.012 1 92.62 59 LEU B O 1
ATOM 1347 N N . GLU B 1 60 ? -4.68 12.758 -4.414 1 92.75 60 GLU B N 1
ATOM 1348 C CA . GLU B 1 60 ? -3.707 12.82 -5.504 1 92.75 60 GLU B CA 1
ATOM 1349 C C . GLU B 1 60 ? -2.285 12.617 -4.984 1 92.75 60 GLU B C 1
ATOM 1351 O O . GLU B 1 60 ? -1.472 11.961 -5.633 1 92.75 60 GLU B O 1
ATOM 1356 N N . LEU B 1 61 ? -1.979 13.211 -3.826 1 94.12 61 LEU B N 1
ATOM 1357 C CA . LEU B 1 61 ? -0.675 13.016 -3.201 1 94.12 61 LEU B CA 1
ATOM 1358 C C . LEU B 1 61 ? -0.408 11.531 -2.963 1 94.12 61 LEU B C 1
ATOM 1360 O O . LEU B 1 61 ? 0.662 11.023 -3.307 1 94.12 61 LEU B O 1
ATOM 1364 N N . VAL B 1 62 ? -1.383 10.828 -2.422 1 93.25 62 VAL B N 1
ATOM 1365 C CA . VAL B 1 62 ? -1.257 9.398 -2.148 1 93.25 62 VAL B CA 1
ATOM 1366 C C . VAL B 1 62 ? -0.985 8.641 -3.449 1 93.25 62 VAL B C 1
ATOM 1368 O O . VAL B 1 62 ? -0.065 7.824 -3.52 1 93.25 62 VAL B O 1
ATOM 1371 N N . ARG B 1 63 ? -1.747 9.016 -4.461 1 90.38 63 ARG B N 1
ATOM 1372 C CA . ARG B 1 63 ? -1.596 8.344 -5.75 1 90.38 63 ARG B CA 1
ATOM 1373 C C . ARG B 1 63 ? -0.198 8.562 -6.32 1 90.38 63 ARG B C 1
ATOM 1375 O O . ARG B 1 63 ? 0.403 7.645 -6.879 1 90.38 63 ARG B O 1
ATOM 1382 N N . ARG B 1 64 ? 0.3 9.711 -6.203 1 90.44 64 ARG B N 1
ATOM 1383 C CA . ARG B 1 64 ? 1.619 10.039 -6.734 1 90.44 64 ARG B CA 1
ATOM 1384 C C . ARG B 1 64 ? 2.715 9.297 -5.98 1 90.44 64 ARG B C 1
ATOM 1386 O O . ARG B 1 64 ? 3.684 8.828 -6.582 1 90.44 64 ARG B O 1
ATOM 1393 N N . ILE B 1 65 ? 2.576 9.188 -4.695 1 91.31 65 ILE B N 1
ATOM 1394 C CA . ILE B 1 65 ? 3.545 8.438 -3.906 1 91.31 65 ILE B CA 1
ATOM 1395 C C . ILE B 1 65 ? 3.521 6.965 -4.324 1 91.31 65 ILE B C 1
ATOM 1397 O O . ILE B 1 65 ? 4.574 6.348 -4.5 1 91.31 65 ILE B O 1
ATOM 1401 N N . ARG B 1 66 ? 2.309 6.469 -4.551 1 90.38 66 ARG B N 1
ATOM 1402 C CA . ARG B 1 66 ? 2.148 5.055 -4.875 1 90.38 66 ARG B CA 1
ATOM 1403 C C . ARG B 1 66 ? 2.482 4.785 -6.34 1 90.38 66 ARG B C 1
ATOM 1405 O O . ARG B 1 66 ? 2.65 3.631 -6.742 1 90.38 66 ARG B O 1
ATOM 1412 N N . ALA B 1 67 ? 2.566 5.859 -7.113 1 85.06 67 ALA B N 1
ATOM 1413 C CA . ALA B 1 67 ? 3.023 5.699 -8.492 1 85.06 67 ALA B CA 1
ATOM 1414 C C . ALA B 1 67 ? 4.488 5.281 -8.539 1 85.06 67 ALA B C 1
ATOM 1416 O O . ALA B 1 67 ? 4.965 4.77 -9.555 1 85.06 67 ALA B O 1
ATOM 1417 N N . GLY B 1 68 ? 5.273 5.492 -7.395 1 79.44 68 GLY B N 1
ATOM 1418 C CA . GLY B 1 68 ? 6.578 4.879 -7.223 1 79.44 68 GLY B CA 1
ATOM 1419 C C . GLY B 1 68 ? 7.715 5.734 -7.75 1 79.44 68 GLY B C 1
ATOM 1420 O O . GLY B 1 68 ? 8.859 5.285 -7.812 1 79.44 68 GLY B O 1
ATOM 1421 N N . ASP B 1 69 ? 7.391 6.945 -8.164 1 76.56 69 ASP B N 1
ATOM 1422 C CA . ASP B 1 69 ? 8.422 7.801 -8.734 1 76.56 69 ASP B CA 1
ATOM 1423 C C . ASP B 1 69 ? 9.461 8.195 -7.684 1 76.56 69 ASP B C 1
ATOM 1425 O O . ASP B 1 69 ? 10.656 8.266 -7.977 1 76.56 69 ASP B O 1
ATOM 1429 N N . VAL B 1 70 ? 8.953 8.352 -6.508 1 78.88 70 VAL B N 1
ATOM 1430 C CA . VAL B 1 70 ? 9.852 8.797 -5.449 1 78.88 70 VAL B CA 1
ATOM 1431 C C . VAL B 1 70 ? 10.406 7.594 -4.695 1 78.88 70 VAL B C 1
ATOM 1433 O O . VAL B 1 70 ? 11.617 7.5 -4.473 1 78.88 70 VAL B O 1
ATOM 1436 N N . CYS B 1 71 ? 9.523 6.695 -4.297 1 81.38 71 CYS B N 1
ATOM 1437 C CA . CYS B 1 71 ? 9.867 5.434 -3.648 1 81.38 71 CYS B CA 1
ATOM 1438 C C . CYS B 1 71 ? 9.203 4.258 -4.352 1 81.38 71 CYS B C 1
ATOM 1440 O O . CYS B 1 71 ? 8.008 4.305 -4.66 1 81.38 71 CYS B O 1
ATOM 1442 N N . PRO B 1 72 ? 10.023 3.291 -4.512 1 79.81 72 PRO B N 1
ATOM 1443 C CA . PRO B 1 72 ? 9.422 2.143 -5.191 1 79.81 72 PRO B CA 1
ATOM 1444 C C . PRO B 1 72 ? 8.195 1.603 -4.461 1 79.81 72 PRO B C 1
ATOM 1446 O O . PRO B 1 72 ? 8.141 1.645 -3.229 1 79.81 72 PRO B O 1
ATOM 1449 N N . TYR B 1 73 ? 7.266 1.248 -5.184 1 86.56 73 TYR B N 1
ATOM 1450 C CA . TYR B 1 73 ? 6.031 0.633 -4.707 1 86.56 73 TYR B CA 1
ATOM 1451 C C . TYR B 1 73 ? 5.602 -0.509 -5.617 1 86.56 73 TYR B C 1
ATOM 1453 O O . TYR B 1 73 ? 5.484 -0.33 -6.832 1 86.56 73 TYR B O 1
ATOM 1461 N N . VAL B 1 74 ? 5.512 -1.656 -4.949 1 90.69 74 VAL B N 1
ATOM 1462 C CA . VAL B 1 74 ? 5.078 -2.807 -5.734 1 90.69 74 VAL B CA 1
ATOM 1463 C C . VAL B 1 74 ? 3.623 -3.139 -5.402 1 90.69 74 VAL B C 1
ATOM 1465 O O . VAL B 1 74 ? 3.324 -3.609 -4.301 1 90.69 74 VAL B O 1
ATOM 1468 N N . PRO B 1 75 ? 2.648 -2.957 -6.344 1 92.94 75 PRO B N 1
ATOM 1469 C CA . PRO B 1 75 ? 1.269 -3.369 -6.082 1 92.94 75 PRO B CA 1
ATOM 1470 C C . PRO B 1 75 ? 1.136 -4.875 -5.855 1 92.94 75 PRO B C 1
ATOM 1472 O O . PRO B 1 75 ? 1.887 -5.66 -6.441 1 92.94 75 PRO B O 1
ATOM 1475 N N . ILE B 1 76 ? 0.21 -5.219 -4.957 1 95.25 76 ILE B N 1
ATOM 1476 C CA . ILE B 1 76 ? -0.059 -6.621 -4.668 1 95.25 76 ILE B CA 1
ATOM 1477 C C . ILE B 1 76 ? -1.533 -6.926 -4.922 1 95.25 76 ILE B C 1
ATOM 1479 O O . ILE B 1 76 ? -2.414 -6.316 -4.309 1 95.25 76 ILE B O 1
ATOM 1483 N N . ILE B 1 77 ? -1.813 -7.84 -5.816 1 97.19 77 ILE B N 1
ATOM 1484 C CA . ILE B 1 77 ? -3.162 -8.352 -6.035 1 97.19 77 ILE B CA 1
ATOM 1485 C C . ILE B 1 77 ? -3.324 -9.703 -5.34 1 97.19 77 ILE B C 1
ATOM 1487 O O . ILE B 1 77 ? -2.574 -10.641 -5.613 1 97.19 77 ILE B O 1
ATOM 1491 N N . ILE B 1 78 ? -4.293 -9.773 -4.52 1 97.62 78 ILE B N 1
ATOM 1492 C CA . ILE B 1 78 ? -4.652 -11.078 -3.961 1 97.62 78 ILE B CA 1
ATOM 1493 C C . ILE B 1 78 ? -5.648 -11.773 -4.887 1 97.62 78 ILE B C 1
ATOM 1495 O O . ILE B 1 78 ? -6.68 -11.203 -5.25 1 97.62 78 ILE B O 1
ATOM 1499 N N . LEU B 1 79 ? -5.301 -12.906 -5.348 1 98.12 79 LEU B N 1
ATOM 1500 C CA . LEU B 1 79 ? -6.121 -13.773 -6.188 1 98.12 79 LEU B CA 1
ATOM 1501 C C . LEU B 1 79 ? -6.438 -15.086 -5.473 1 98.12 79 LEU B C 1
ATOM 1503 O O . LEU B 1 79 ? -5.562 -15.945 -5.34 1 98.12 79 LEU B O 1
ATOM 1507 N N . THR B 1 80 ? -7.707 -15.234 -5.066 1 97.5 80 THR B N 1
ATOM 1508 C CA . THR B 1 80 ? -7.992 -16.328 -4.133 1 97.5 80 THR B CA 1
ATOM 1509 C C . THR B 1 80 ? -9.422 -16.828 -4.312 1 97.5 80 THR B C 1
ATOM 1511 O O . THR B 1 80 ? -10.227 -16.188 -4.988 1 97.5 80 THR B O 1
ATOM 1514 N N . THR B 1 81 ? -9.672 -17.984 -3.721 1 95.75 81 THR B N 1
ATOM 1515 C CA . THR B 1 81 ? -11.016 -18.531 -3.727 1 95.75 81 THR B CA 1
ATOM 1516 C C . THR B 1 81 ? -11.875 -17.891 -2.637 1 95.75 81 THR B C 1
ATOM 1518 O O . THR B 1 81 ? -13.094 -18.031 -2.635 1 95.75 81 THR B O 1
ATOM 1521 N N . GLU B 1 82 ? -11.258 -17.188 -1.741 1 94.75 82 GLU B N 1
ATOM 1522 C CA . GLU B 1 82 ? -11.977 -16.547 -0.643 1 94.75 82 GLU B CA 1
ATOM 1523 C C . GLU B 1 82 ? -12.82 -15.375 -1.145 1 94.75 82 GLU B C 1
ATOM 1525 O O . GLU B 1 82 ? -12.312 -14.461 -1.795 1 94.75 82 GLU B O 1
ATOM 1530 N N . SER B 1 83 ? -14.125 -15.406 -0.742 1 93.31 83 SER B N 1
ATOM 1531 C CA . SER B 1 83 ? -15.016 -14.383 -1.267 1 93.31 83 SER B CA 1
ATOM 1532 C C . SER B 1 83 ? -15.633 -13.555 -0.141 1 93.31 83 SER B C 1
ATOM 1534 O O . SER B 1 83 ? -16.375 -12.602 -0.396 1 93.31 83 SER B O 1
ATOM 1536 N N . GLY B 1 84 ? -15.297 -13.891 1.049 1 94.31 84 GLY B N 1
ATOM 1537 C CA . GLY B 1 84 ? -15.883 -13.188 2.178 1 94.31 84 GLY B CA 1
ATOM 1538 C C . GLY B 1 84 ? -15.383 -11.758 2.32 1 94.31 84 GLY B C 1
ATOM 1539 O O . GLY B 1 84 ? -14.195 -11.492 2.129 1 94.31 84 GLY B O 1
ATOM 1540 N N . ALA B 1 85 ? -16.281 -10.867 2.783 1 92.38 85 ALA B N 1
ATOM 1541 C CA . ALA B 1 85 ? -15.961 -9.445 2.938 1 92.38 85 ALA B CA 1
ATOM 1542 C C . ALA B 1 85 ? -14.922 -9.242 4.035 1 92.38 85 ALA B C 1
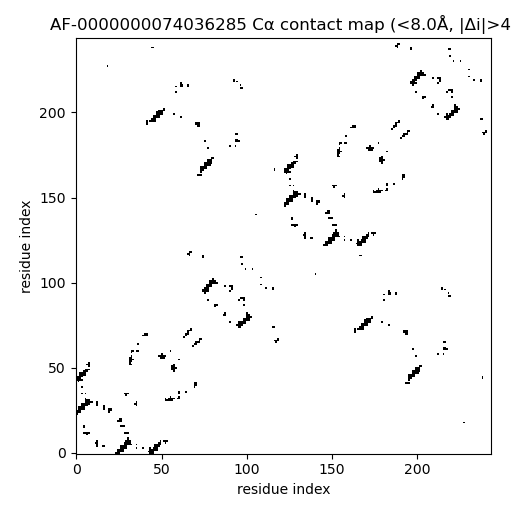ATOM 1544 O O . ALA B 1 85 ? -14.047 -8.375 3.916 1 92.38 85 ALA B O 1
ATOM 1545 N N . GLU B 1 86 ? -15.047 -10 5.008 1 92.12 86 GLU B N 1
ATOM 1546 C CA . GLU B 1 86 ? -14.133 -9.859 6.137 1 92.12 86 GLU B CA 1
ATOM 1547 C C . GLU B 1 86 ? -12.695 -10.195 5.727 1 92.12 86 GLU B C 1
ATOM 1549 O O . GLU B 1 86 ? -11.766 -9.477 6.074 1 92.12 86 GLU B O 1
ATOM 1554 N N . LYS B 1 87 ? -12.523 -11.258 5.004 1 92.19 87 LYS B N 1
ATOM 1555 C CA . LYS B 1 87 ? -11.195 -11.641 4.539 1 92.19 87 LYS B CA 1
ATOM 1556 C C . LYS B 1 87 ? -10.625 -10.602 3.578 1 92.19 87 LYS B C 1
ATOM 1558 O O . LYS B 1 87 ? -9.43 -10.297 3.625 1 92.19 87 LYS B O 1
ATOM 1563 N N . LYS B 1 88 ? -11.469 -10.148 2.758 1 92.5 88 LYS B N 1
ATOM 1564 C CA . LYS B 1 88 ? -11.047 -9.094 1.837 1 92.5 88 LYS B CA 1
ATOM 1565 C C . LYS B 1 88 ? -10.555 -7.863 2.596 1 92.5 88 LYS B C 1
ATOM 1567 O O . LYS B 1 88 ? -9.508 -7.305 2.273 1 92.5 88 LYS B O 1
ATOM 1572 N N . ARG B 1 89 ? -11.312 -7.453 3.619 1 86.94 89 ARG B N 1
ATOM 1573 C CA . ARG B 1 89 ? -10.922 -6.305 4.43 1 86.94 89 ARG B CA 1
ATOM 1574 C C . ARG B 1 89 ? -9.57 -6.543 5.102 1 86.94 89 ARG B C 1
ATOM 1576 O O . ARG B 1 89 ? -8.727 -5.645 5.148 1 86.94 89 ARG B O 1
ATOM 1583 N N . GLU B 1 90 ? -9.422 -7.68 5.555 1 88.06 90 GLU B N 1
ATOM 1584 C CA . GLU B 1 90 ? -8.156 -8.047 6.191 1 88.06 90 GLU B CA 1
ATOM 1585 C C . GLU B 1 90 ? -6.992 -7.949 5.211 1 88.06 90 GLU B C 1
ATOM 1587 O O . GLU B 1 90 ? -5.922 -7.453 5.562 1 88.06 90 GLU B O 1
ATOM 1592 N N . GLY B 1 91 ? -7.215 -8.422 4.004 1 91.06 91 GLY B N 1
ATOM 1593 C CA . GLY B 1 91 ? -6.195 -8.344 2.973 1 91.06 91 GLY B CA 1
ATOM 1594 C C . GLY B 1 91 ? -5.816 -6.922 2.609 1 91.06 91 GLY B C 1
ATOM 1595 O O . GLY B 1 91 ? -4.633 -6.602 2.486 1 91.06 91 GLY B O 1
ATOM 1596 N N . MET B 1 92 ? -6.801 -6.105 2.496 1 88.06 92 MET B N 1
ATOM 1597 C CA . MET B 1 92 ? -6.566 -4.699 2.176 1 88.06 92 MET B CA 1
ATOM 1598 C C . MET B 1 92 ? -5.832 -3.996 3.314 1 88.06 92 MET B C 1
ATOM 1600 O O . MET B 1 92 ? -4.895 -3.236 3.078 1 88.06 92 MET B O 1
ATOM 1604 N N . ARG B 1 93 ? -6.199 -4.352 4.52 1 82.56 93 ARG B N 1
ATOM 1605 C CA . ARG B 1 93 ? -5.559 -3.777 5.699 1 82.56 93 ARG B CA 1
ATOM 1606 C C . ARG B 1 93 ? -4.102 -4.219 5.801 1 82.56 93 ARG B C 1
ATOM 1608 O O . ARG B 1 93 ? -3.25 -3.463 6.273 1 82.56 93 ARG B O 1
ATOM 1615 N N . ALA B 1 94 ? -3.834 -5.395 5.32 1 85.69 94 ALA B N 1
ATOM 1616 C CA . ALA B 1 94 ? -2.473 -5.926 5.348 1 85.69 94 ALA B CA 1
ATOM 1617 C C . ALA B 1 94 ? -1.583 -5.203 4.34 1 85.69 94 ALA B C 1
ATOM 1619 O O . ALA B 1 94 ? -0.354 -5.266 4.43 1 85.69 94 ALA B O 1
ATOM 1620 N N . GLY B 1 95 ? -2.271 -4.516 3.338 1 88.31 95 GLY B N 1
ATOM 1621 C CA . GLY B 1 95 ? -1.493 -3.729 2.395 1 88.31 95 GLY B CA 1
ATOM 1622 C C . GLY B 1 95 ? -1.689 -4.16 0.954 1 88.31 95 GLY B C 1
ATOM 1623 O O . GLY B 1 95 ? -0.971 -3.703 0.061 1 88.31 95 GLY B O 1
ATOM 1624 N N . ALA B 1 96 ? -2.619 -5.105 0.762 1 92.75 96 ALA B N 1
ATOM 1625 C CA . ALA B 1 96 ? -2.924 -5.453 -0.623 1 92.75 96 ALA B CA 1
ATOM 1626 C C . ALA B 1 96 ? -3.531 -4.27 -1.367 1 92.75 96 ALA B C 1
ATOM 1628 O O . ALA B 1 96 ? -4.227 -3.441 -0.77 1 92.75 96 ALA B O 1
ATOM 1629 N N . THR B 1 97 ? -3.268 -4.246 -2.658 1 90.75 97 THR B N 1
ATOM 1630 C CA . THR B 1 97 ? -3.748 -3.141 -3.479 1 90.75 97 THR B CA 1
ATOM 1631 C C . THR B 1 97 ? -5.113 -3.463 -4.074 1 90.75 97 THR B C 1
ATOM 1633 O O . THR B 1 97 ? -5.922 -2.562 -4.312 1 90.75 97 THR B O 1
ATOM 1636 N N . ALA B 1 98 ? -5.309 -4.766 -4.309 1 93.12 98 ALA B N 1
ATOM 1637 C CA . ALA B 1 98 ? -6.562 -5.227 -4.895 1 93.12 98 ALA B CA 1
ATOM 1638 C C . ALA B 1 98 ? -6.84 -6.684 -4.527 1 93.12 98 ALA B C 1
ATOM 1640 O O . ALA B 1 98 ? -5.965 -7.375 -4 1 93.12 98 ALA B O 1
ATOM 1641 N N . TRP B 1 99 ? -8.156 -7.047 -4.828 1 95.88 99 TRP B N 1
ATOM 1642 C CA . TRP B 1 99 ? -8.648 -8.383 -4.52 1 95.88 99 TRP B CA 1
ATOM 1643 C C . TRP B 1 99 ? -9.461 -8.945 -5.68 1 95.88 99 TRP B C 1
ATOM 1645 O O . TRP B 1 99 ? -10.352 -8.273 -6.211 1 95.88 99 TRP B O 1
ATOM 1655 N N . ILE B 1 100 ? -9.07 -10.172 -6.109 1 97.31 100 ILE B N 1
ATOM 1656 C CA . ILE B 1 100 ? -9.828 -10.883 -7.129 1 97.31 100 ILE B CA 1
ATOM 1657 C C . ILE B 1 100 ? -10.219 -12.266 -6.609 1 97.31 100 ILE B C 1
ATOM 1659 O O . ILE B 1 100 ? -9.367 -13.016 -6.121 1 97.31 100 ILE B O 1
ATOM 1663 N N . THR B 1 101 ? -11.477 -12.594 -6.801 1 97.75 101 THR B N 1
ATOM 1664 C CA . THR B 1 101 ? -11.945 -13.906 -6.375 1 97.75 101 THR B CA 1
ATOM 1665 C C . THR B 1 101 ? -11.875 -14.906 -7.527 1 97.75 101 THR B C 1
ATOM 1667 O O . THR B 1 101 ? -12.219 -14.57 -8.664 1 97.75 101 THR B O 1
ATOM 1670 N N . LYS B 1 102 ? -11.289 -16.062 -7.242 1 96.75 102 LYS B N 1
ATOM 1671 C CA . LYS B 1 102 ? -11.312 -17.188 -8.188 1 96.75 102 LYS B CA 1
ATOM 1672 C C . LYS B 1 102 ? -12.711 -17.797 -8.281 1 96.75 102 LYS B C 1
ATOM 1674 O O . LYS B 1 102 ? -13.422 -17.891 -7.277 1 96.75 102 LYS B O 1
ATOM 1679 N N . PRO B 1 103 ? -13.203 -18.297 -9.375 1 96.62 103 PRO B N 1
ATOM 1680 C CA . PRO B 1 103 ? -12.492 -18.219 -10.656 1 96.62 103 PRO B CA 1
ATOM 1681 C C . PRO B 1 103 ? -12.484 -16.797 -11.234 1 96.62 103 PRO B C 1
ATOM 1683 O O . PRO B 1 103 ? -13.305 -15.961 -10.844 1 96.62 103 PRO B O 1
ATOM 1686 N N . PHE B 1 104 ? -11.445 -16.562 -12.086 1 96.88 104 PHE B N 1
ATOM 1687 C CA . PHE B 1 104 ? -11.312 -15.242 -12.672 1 96.88 104 PHE B CA 1
ATOM 1688 C C . PHE B 1 104 ? -11.258 -15.328 -14.195 1 96.88 104 PHE B C 1
ATOM 1690 O O . PHE B 1 104 ? -11 -16.391 -14.75 1 96.88 104 PHE B O 1
ATOM 1697 N N . SER B 1 105 ? -11.523 -14.219 -14.82 1 97.5 105 SER B N 1
ATOM 1698 C CA . SER B 1 105 ? -11.336 -14.102 -16.266 1 97.5 105 SER B CA 1
ATO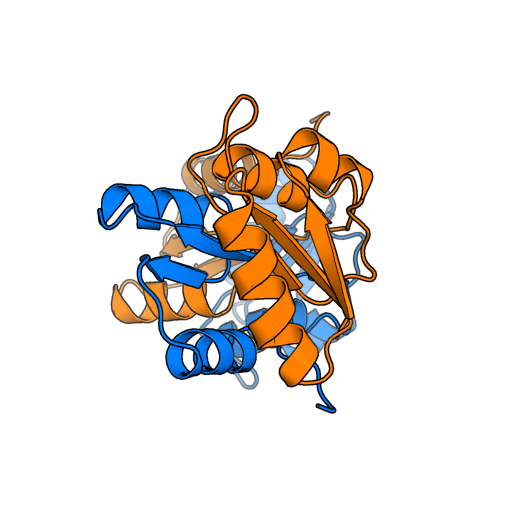M 1699 C C . SER B 1 105 ? -10.062 -13.336 -16.594 1 97.5 105 SER B C 1
ATOM 1701 O O . SER B 1 105 ? -9.617 -12.484 -15.812 1 97.5 105 SER B O 1
ATOM 1703 N N . LYS B 1 106 ? -9.625 -13.625 -17.75 1 96.56 106 LYS B N 1
ATOM 1704 C CA . LYS B 1 106 ? -8.461 -12.906 -18.234 1 96.56 106 LYS B CA 1
ATOM 1705 C C . LYS B 1 106 ? -8.711 -11.398 -18.234 1 96.56 106 LYS B C 1
ATOM 1707 O O . LYS B 1 106 ? -7.867 -10.617 -17.781 1 96.56 106 LYS B O 1
ATOM 1712 N N . ASP B 1 107 ? -9.859 -10.961 -18.656 1 97.06 107 ASP B N 1
ATOM 1713 C CA . ASP B 1 107 ? -10.211 -9.547 -18.75 1 97.06 107 ASP B CA 1
ATOM 1714 C C . ASP B 1 107 ? -10.234 -8.891 -17.375 1 97.06 107 ASP B C 1
ATOM 1716 O O . ASP B 1 107 ? -9.766 -7.766 -17.219 1 97.06 107 ASP B O 1
ATOM 1720 N N . LEU B 1 108 ? -10.781 -9.57 -16.469 1 97.5 108 LEU B N 1
ATOM 1721 C CA . LEU B 1 108 ? -10.836 -9.039 -15.109 1 97.5 108 LEU B CA 1
ATOM 1722 C C . LEU B 1 108 ? -9.438 -8.844 -14.547 1 97.5 108 LEU B C 1
ATOM 1724 O O . LEU B 1 108 ? -9.125 -7.781 -13.992 1 97.5 108 LEU B O 1
ATOM 1728 N N . LEU B 1 109 ? -8.586 -9.859 -14.719 1 97.81 109 LEU B N 1
ATOM 1729 C CA . LEU B 1 109 ? -7.227 -9.789 -14.195 1 97.81 109 LEU B CA 1
ATOM 1730 C C . LEU B 1 109 ? -6.457 -8.648 -14.844 1 97.81 109 LEU B C 1
ATOM 1732 O O . LEU B 1 109 ? -5.867 -7.816 -14.141 1 97.81 109 LEU B O 1
ATOM 1736 N N . LEU B 1 110 ? -6.516 -8.555 -16.141 1 96.19 110 LEU B N 1
ATOM 1737 C CA . LEU B 1 110 ? -5.781 -7.52 -16.875 1 96.19 110 LEU B CA 1
ATOM 1738 C C . LEU B 1 110 ? -6.336 -6.137 -16.547 1 96.19 110 LEU B C 1
ATOM 1740 O O . LEU B 1 110 ? -5.578 -5.168 -16.438 1 96.19 110 LEU B O 1
ATOM 1744 N N . GLY B 1 111 ? -7.668 -6.059 -16.406 1 94.94 111 GLY B N 1
ATOM 1745 C CA . GLY B 1 111 ? -8.281 -4.801 -16.016 1 94.94 111 GLY B CA 1
ATOM 1746 C C . GLY B 1 111 ? -7.84 -4.324 -14.648 1 94.94 111 GLY B C 1
ATOM 1747 O O . GLY B 1 111 ? -7.586 -3.133 -14.445 1 94.94 111 GLY B O 1
ATOM 1748 N N . THR B 1 112 ? -7.762 -5.238 -13.711 1 95 112 THR B N 1
ATOM 1749 C CA . THR B 1 112 ? -7.32 -4.91 -12.359 1 95 112 THR B CA 1
ATOM 1750 C C . THR B 1 112 ? -5.859 -4.477 -12.359 1 95 112 THR B C 1
ATOM 1752 O O . THR B 1 112 ? -5.496 -3.494 -11.711 1 95 112 THR B O 1
ATOM 1755 N N . MET B 1 113 ? -5.023 -5.184 -13.148 1 94.94 113 MET B N 1
ATOM 1756 C CA . MET B 1 113 ? -3.611 -4.836 -13.266 1 94.94 113 MET B CA 1
ATOM 1757 C C . MET B 1 113 ? -3.443 -3.418 -13.797 1 94.94 113 MET B C 1
ATOM 1759 O O . MET B 1 113 ? -2.617 -2.654 -13.289 1 94.94 113 MET B O 1
ATOM 1763 N N . ALA B 1 114 ? -4.238 -3.049 -14.75 1 89.94 114 ALA B N 1
ATOM 1764 C CA . ALA B 1 114 ? -4.16 -1.723 -15.359 1 89.94 114 ALA B CA 1
ATOM 1765 C C . ALA B 1 114 ? -4.508 -0.633 -14.344 1 89.94 114 ALA B C 1
ATOM 1767 O O . ALA B 1 114 ? -3.969 0.474 -14.406 1 89.94 114 ALA B O 1
ATOM 1768 N N . LYS B 1 115 ? -5.352 -0.966 -13.438 1 87.06 115 LYS B N 1
ATOM 1769 C CA . LYS B 1 115 ? -5.809 0.007 -12.453 1 87.06 115 LYS B CA 1
ATOM 1770 C C . LYS B 1 115 ? -4.766 0.214 -11.359 1 87.06 115 LYS B C 1
ATOM 1772 O O . LYS B 1 115 ? -4.664 1.302 -10.781 1 87.06 115 LYS B O 1
ATOM 1777 N N . VAL B 1 116 ? -4.008 -0.834 -11.07 1 87.81 116 VAL B N 1
ATOM 1778 C CA . VAL B 1 116 ? -3.182 -0.742 -9.875 1 87.81 116 VAL B CA 1
ATOM 1779 C C . VAL B 1 116 ? -1.741 -0.418 -10.266 1 87.81 116 VAL B C 1
ATOM 1781 O O . VAL B 1 116 ? -0.968 0.082 -9.445 1 87.81 116 VAL B O 1
ATOM 1784 N N . VAL B 1 117 ? -1.321 -0.755 -11.484 1 84.25 117 VAL B N 1
ATOM 1785 C CA . VAL B 1 117 ? 0.031 -0.439 -11.93 1 84.25 117 VAL B CA 1
ATOM 1786 C C . VAL B 1 117 ? 0.051 0.943 -12.578 1 84.25 117 VAL B C 1
ATOM 1788 O O . VAL B 1 117 ? -0.602 1.163 -13.602 1 84.25 117 VAL B O 1
ATOM 1791 N N . HIS B 1 118 ? 0.408 1.978 -11.805 1 68.06 118 HIS B N 1
ATOM 1792 C CA . HIS B 1 118 ? 0.421 3.355 -12.281 1 68.06 118 HIS B CA 1
ATOM 1793 C C . HIS B 1 118 ? 1.704 3.66 -13.047 1 68.06 118 HIS B C 1
ATOM 1795 O O . HIS B 1 118 ? 1.985 4.82 -13.359 1 68.06 118 HIS B O 1
ATOM 1801 N N . ARG B 1 1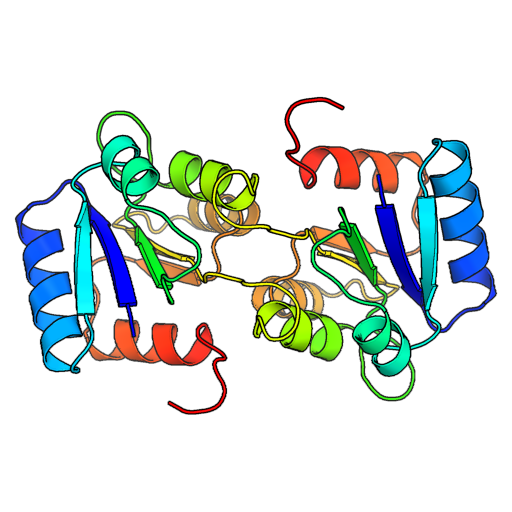19 ? 2.371 2.834 -13.508 1 54.91 119 ARG B N 1
ATOM 1802 C CA . ARG B 1 119 ? 3.619 3.26 -14.133 1 54.91 119 ARG B CA 1
ATOM 1803 C C . ARG B 1 119 ? 3.352 4.035 -15.422 1 54.91 119 ARG B C 1
ATOM 1805 O O . ARG B 1 119 ? 2.465 3.676 -16.203 1 54.91 119 ARG B O 1
ATOM 1812 N N . GLU B 1 120 ? 3.574 5.328 -15.352 1 45.41 120 GLU B N 1
ATOM 1813 C CA . GLU B 1 120 ? 3.736 6.184 -16.516 1 45.41 120 GLU B CA 1
ATOM 1814 C C . GLU B 1 120 ? 4.664 5.543 -17.547 1 45.41 120 GLU B C 1
ATOM 1816 O O . GLU B 1 120 ? 5.676 4.941 -17.188 1 45.41 120 GLU B O 1
ATOM 1821 N N . GLY B 1 121 ? 4.207 4.797 -18.656 1 40.19 121 GLY B N 1
ATOM 1822 C CA . GLY B 1 121 ? 4.789 4.406 -19.938 1 40.19 121 GLY B CA 1
ATOM 1823 C C . GLY B 1 121 ? 4.324 3.041 -20.406 1 40.19 121 GLY B C 1
ATOM 1824 O O . GLY B 1 121 ? 4.934 2.447 -21.297 1 40.19 121 GLY B O 1
ATOM 1825 N N . LEU B 1 122 ? 3.471 2.402 -19.672 1 33.53 122 LEU B N 1
ATOM 1826 C CA . LEU B 1 122 ? 2.998 1.313 -20.516 1 33.53 122 LEU B CA 1
ATOM 1827 C C . LEU B 1 122 ? 1.91 1.8 -21.469 1 33.53 122 LEU B C 1
ATOM 1829 O O . LEU B 1 122 ? 1.1 2.656 -21.109 1 33.53 122 LEU B O 1
#

Organism: NCBI:txid159291

Sequence (244 aa):
MRILAVDDSVSMRQTLAMVLSGENHDVHVAADGVAALNMMDCAFDLVITDINMAGMDGLELVRRIRAGDVCPYVPIIILTTESGAEKKREGMRAGATAWITKPFSKDLLLGTMAKVVHREGLMRILAVDDSVSMRQTLAMVLSGENHDVHVAADGVAALNMMDCAFDLVITDINMAGMDGLELVRRIRAGDVCPYVPIIILTTESGAEKKREGMRAGATAWITKPFSKDLLLGTMAKVVHREGL

Radius of gyration: 18.27 Å; Cα contacts (8 Å, |Δi|>4): 465; chains: 2; bounding box: 32×52×45 Å

InterPro domains:
  IPR001789 Signal transduction response regulator, receiver domain [PF00072] (3-110)
  IPR001789 Signal transduction response regulator, receiver domain [PS50110] (2-117)
  IPR001789 Signal transduction response regulator, receiver domain [SM00448] (1-113)
  IPR011006 CheY-like superfamily [SSF52172] (1-118)
  IPR050595 Bacterial response regulator [PTHR44591] (3-118)

Solvent-accessible surface area (backbone atoms only — not comparable to full-atom values): 12966 Å² total; per-residue (Å²): 90,36,34,41,38,33,32,56,45,66,68,55,45,49,51,51,43,51,61,42,40,72,70,67,29,49,69,44,77,24,61,31,33,67,56,38,60,72,68,56,51,69,76,37,52,31,35,36,30,26,45,86,35,71,82,51,26,31,54,56,42,42,36,51,49,54,40,23,80,66,31,62,51,61,42,29,35,36,46,26,72,69,76,51,68,66,61,50,50,50,39,45,64,41,61,36,60,44,81,44,49,51,84,76,49,72,64,56,53,53,52,51,48,60,70,61,50,55,57,89,82,120,90,37,33,41,38,33,31,55,46,66,68,57,44,49,49,50,43,52,58,43,38,72,72,66,30,49,67,43,76,24,61,32,32,65,56,38,59,73,67,55,52,68,76,36,51,30,35,36,31,27,46,86,34,72,83,52,27,29,56,56,41,42,35,51,51,54,40,23,80,67,32,63,52,62,41,29,36,36,48,26,73,71,76,52,68,67,60,50,50,51,40,44,63,43,60,37,61,43,82,44,49,51,83,75,49,72,64,57,53,54,52,52,47,60,70,60,48,56,59,89,80,119

Nearest PDB structures (foldseek):
  6er7-assembly1_A  TM=4.491E-01  e=4.344E-07  Pyrococcus horikoshii
  6oec-assembly2_F  TM=5.594E-01  e=6.750E-04  Carboxydothermus hydrogenoformans Z-2901
  6oec-assembly4_K  TM=5.699E-01  e=8.659E-04  Carboxydothermus hydrogenoformans Z-2901
  6oec-assembly2_D  TM=5.593E-01  e=8.659E-04  Carboxydothermus hydrogenoformans Z-2901
  5tqj-assembly1_A  TM=4.919E-01  e=3.854E-04  Paraburkholderia phymatum

Secondary structure (DSSP, 8-state):
-EEEEE-S-HHHHHHHHHHHHTTT-EEEEESSHHHHHHH--TT-SEEEE-S--SSS-HHHHHHHHHTTSSS----EEEEES---HHHHHHHHHHT-SEEEESS--HHHHHHHHHHH---TT-/-EEEEE-S-HHHHHHHHHHHHTTT-EEEEESSHHHHHHH--TT-SEEEE-S--SSS-HHHHHHHHHTTSSS----EEEEES---HHHHHHHHHHT-SEEEESS--HHHHHHHHHHH---TT-